Protein AF-A0AAV7PT06-F1 (afdb_monomer)

Radius of gyration: 49.21 Å; Cα contacts (8 Å, |Δi|>4): 44; chains: 1; bounding box: 73×80×129 Å

Secondary structure (DSSP, 8-state):
----------------------PPTTS-TT-THHHHHHHHHHHHT-TTHHHHTTT--HHHHHHHHHHTT--S-HHHHHHHHHHHHHHHHHHHHHHHHHHHHHHHHHHHHHHHHHHHHHHHHHHHHHHHHHHHHHHHHHHHHHHHHHHHHHHHHS---PPPHHHHHHHHHHHHHHS------TTSTTSSS--

Mean predicted aligned error: 18.59 Å

Solvent-accessible surface area (backbone atoms only — not comparable to full-atom values): 11700 Å² total; per-residue (Å²): 141,85,90,87,83,84,84,81,75,88,80,81,83,78,80,78,71,73,80,73,80,73,76,60,91,87,64,66,95,83,42,61,59,53,62,50,50,51,51,51,48,55,56,70,72,39,94,45,61,81,76,47,72,86,71,79,45,60,65,58,38,32,52,50,47,59,71,67,68,58,74,66,56,75,68,54,49,48,51,51,13,54,54,49,39,53,51,51,51,51,51,49,54,52,52,53,49,51,53,53,49,52,53,50,52,52,51,52,51,54,52,51,52,52,50,51,53,51,50,51,55,49,49,53,50,49,53,56,48,49,56,51,47,54,54,49,52,53,50,51,51,53,48,52,52,51,52,52,54,51,55,70,66,51,67,83,76,73,75,50,71,67,56,51,50,52,50,52,50,54,52,52,67,72,63,58,73,83,70,78,63,84,79,65,71,68,71,80,75,80,129

Organism: Pleurodeles waltl (NCBI:txid8319)

Sequence (191 aa):
MPIWGRKKSEAESGRQHGAEARSIPGWLATDPFSGVAGLLNRWAASVLWEALDEKVTPLLVEDAVESVKLRGAKLELKTAGQVGWLFLSALRTVYRKTLTQDAEIRKLWDEVAALQARQLLMKETIESAVTRSDQMEARCTALAVRVAKQKSRQKPKMPSTVQVRALVHKQKSRQKPKIPSTVQVRALVRK

pLDDT: mean 70.6, std 19.92, range [33.78, 98.25]

Structure (mmCIF, N/CA/C/O backbone):
data_AF-A0AAV7PT06-F1
#
_entry.id   AF-A0AAV7PT06-F1
#
loop_
_atom_site.group_PDB
_atom_site.id
_atom_site.type_symbol
_atom_site.label_atom_id
_atom_site.label_alt_id
_atom_site.label_comp_id
_atom_site.label_asym_id
_atom_site.label_entity_id
_atom_site.label_seq_id
_atom_site.pdbx_PDB_ins_code
_atom_site.Cartn_x
_atom_site.Cartn_y
_atom_site.Cartn_z
_atom_site.occupancy
_atom_site.B_iso_or_equiv
_atom_site.auth_seq_id
_atom_site.auth_comp_id
_atom_site.auth_asym_id
_atom_site.auth_atom_id
_atom_site.pdbx_PDB_model_num
ATOM 1 N N . MET A 1 1 ? 25.311 -27.237 -0.662 1.00 39.72 1 MET A N 1
ATOM 2 C CA . MET A 1 1 ? 25.379 -27.521 0.787 1.00 39.72 1 MET A CA 1
ATOM 3 C C . MET A 1 1 ? 24.528 -26.496 1.528 1.00 39.72 1 MET A C 1
ATOM 5 O O . MET A 1 1 ? 24.929 -25.340 1.544 1.00 39.72 1 MET A O 1
ATOM 9 N N . PRO A 1 2 ? 23.339 -26.853 2.043 1.00 43.38 2 PRO A N 1
ATOM 10 C CA . PRO A 1 2 ? 22.531 -25.960 2.872 1.00 43.38 2 PRO A CA 1
ATOM 11 C C . PRO A 1 2 ? 22.413 -26.445 4.332 1.00 43.38 2 PRO A C 1
ATOM 13 O O . PRO A 1 2 ? 22.775 -27.577 4.646 1.00 43.38 2 PRO A O 1
ATOM 16 N N . ILE A 1 3 ? 21.755 -25.607 5.149 1.00 42.34 3 ILE A N 1
ATOM 17 C CA . ILE A 1 3 ? 21.319 -25.799 6.551 1.00 42.34 3 ILE A CA 1
ATOM 18 C C . ILE A 1 3 ? 22.495 -25.521 7.521 1.00 42.34 3 ILE A C 1
ATOM 20 O O . ILE A 1 3 ? 23.553 -26.116 7.394 1.00 42.34 3 ILE A O 1
ATOM 24 N N . TRP A 1 4 ? 22.469 -24.526 8.414 1.00 40.97 4 TRP A N 1
ATOM 25 C CA . TRP A 1 4 ? 21.712 -24.443 9.671 1.00 40.97 4 TRP A CA 1
ATOM 26 C C . TRP A 1 4 ? 21.726 -22.995 10.200 1.00 40.97 4 TRP A C 1
ATOM 28 O O . TRP A 1 4 ? 22.692 -22.269 9.989 1.00 40.97 4 TRP A O 1
ATOM 38 N N . GLY A 1 5 ? 20.680 -22.589 10.933 1.00 38.47 5 GLY A N 1
ATOM 39 C CA . GLY A 1 5 ? 20.707 -21.324 11.681 1.00 38.47 5 GLY A CA 1
ATOM 40 C C . GLY A 1 5 ? 19.376 -20.611 11.932 1.00 38.47 5 GLY A C 1
ATOM 41 O O . GLY A 1 5 ? 19.394 -19.454 12.337 1.00 38.47 5 GLY A O 1
ATOM 42 N N . ARG A 1 6 ? 18.214 -21.242 11.716 1.00 39.47 6 ARG A N 1
ATOM 43 C CA . ARG A 1 6 ? 16.923 -20.673 12.139 1.00 39.47 6 ARG A CA 1
ATOM 44 C C . ARG A 1 6 ? 16.653 -21.094 13.586 1.00 39.47 6 ARG A C 1
ATOM 46 O O . ARG A 1 6 ? 16.140 -22.182 13.827 1.00 39.47 6 ARG A O 1
ATOM 53 N N . LYS A 1 7 ? 17.013 -20.244 14.553 1.00 40.28 7 LYS A N 1
ATOM 54 C CA . LYS A 1 7 ? 16.543 -20.380 15.939 1.00 40.28 7 LYS A CA 1
ATOM 55 C C . LYS A 1 7 ? 15.032 -20.124 15.965 1.00 40.28 7 LYS A C 1
ATOM 57 O O . LYS A 1 7 ? 14.593 -18.980 15.943 1.00 40.28 7 LYS A O 1
ATOM 62 N N . LYS A 1 8 ? 14.245 -21.202 15.976 1.00 48.34 8 LYS A N 1
ATOM 63 C CA . LYS A 1 8 ? 12.904 -21.222 16.569 1.00 48.34 8 LYS A CA 1
ATOM 64 C C . LYS A 1 8 ? 13.113 -21.270 18.082 1.00 48.34 8 LYS A C 1
ATOM 66 O O . LYS A 1 8 ? 13.545 -22.296 18.591 1.00 48.34 8 LYS A O 1
ATOM 71 N N . SER A 1 9 ? 12.861 -20.168 18.777 1.00 46.53 9 SER A N 1
ATOM 72 C CA . SER A 1 9 ? 12.536 -20.223 20.200 1.00 46.53 9 SER A CA 1
ATOM 73 C C . SER A 1 9 ? 11.020 -20.250 20.311 1.00 46.53 9 SER A C 1
ATOM 75 O O . SER A 1 9 ? 10.339 -19.355 19.809 1.00 46.53 9 SER A O 1
ATOM 77 N N . GLU A 1 10 ? 10.535 -21.329 20.907 1.00 41.75 10 GLU A N 1
ATOM 78 C CA . GLU A 1 10 ? 9.158 -21.562 21.305 1.00 41.75 10 GLU A CA 1
ATOM 79 C C . GLU A 1 10 ? 8.623 -20.369 22.100 1.00 41.75 10 GLU A C 1
ATOM 81 O O . GLU A 1 10 ? 9.196 -19.943 23.101 1.00 41.75 10 GLU A O 1
ATOM 86 N N . ALA A 1 11 ? 7.508 -19.828 21.628 1.00 38.97 11 ALA A N 1
ATOM 87 C CA . ALA A 1 11 ? 6.645 -18.946 22.392 1.00 38.97 11 ALA A CA 1
ATOM 88 C C . ALA A 1 11 ? 5.214 -19.483 22.262 1.00 38.97 11 ALA A C 1
ATOM 90 O O . ALA A 1 11 ? 4.314 -18.797 21.790 1.00 38.97 11 ALA A O 1
ATOM 91 N N . GLU A 1 12 ? 5.024 -20.751 22.633 1.00 39.91 12 GLU A N 1
ATOM 92 C CA . GLU A 1 12 ? 3.710 -21.279 22.998 1.00 39.91 12 GLU A CA 1
ATOM 93 C C . GLU A 1 12 ? 3.472 -20.892 24.459 1.00 39.91 12 GLU A C 1
ATOM 95 O O . GLU A 1 12 ? 4.174 -21.289 25.380 1.00 39.91 12 GLU A O 1
ATOM 100 N N . SER A 1 13 ? 2.643 -19.876 24.658 1.00 42.28 13 SER A N 1
ATOM 101 C CA . SER A 1 13 ? 1.217 -20.089 24.914 1.00 42.28 13 SER A CA 1
ATOM 102 C C . SER A 1 13 ? 0.957 -20.666 26.307 1.00 42.28 13 SER A C 1
ATOM 104 O O . SER A 1 13 ? 0.296 -21.681 26.487 1.00 42.28 13 SER A O 1
ATOM 106 N N . GLY A 1 14 ? 1.434 -19.931 27.310 1.00 35.34 14 GLY A N 1
ATOM 107 C CA . GLY A 1 14 ? 0.951 -19.985 28.684 1.00 35.34 14 GLY A CA 1
ATOM 108 C C . GLY A 1 14 ? 0.289 -18.669 29.096 1.00 35.34 14 GLY A C 1
ATOM 109 O O . GLY A 1 14 ? 0.563 -18.169 30.178 1.00 35.34 14 GLY A O 1
ATOM 110 N N . ARG A 1 15 ? -0.550 -18.048 28.249 1.00 37.06 15 ARG A N 1
ATOM 111 C CA . ARG A 1 15 ? -1.448 -16.967 28.706 1.00 37.06 15 ARG A CA 1
ATOM 112 C C . ARG A 1 15 ? -2.743 -17.572 29.232 1.00 37.06 15 ARG A C 1
ATOM 114 O O . ARG A 1 15 ? -3.815 -17.370 28.675 1.00 37.06 15 ARG A O 1
ATOM 121 N N . GLN A 1 16 ? -2.642 -18.263 30.361 1.00 38.69 16 GLN A N 1
ATOM 122 C CA . GLN A 1 16 ? -3.738 -18.240 31.320 1.00 38.69 16 GLN A CA 1
ATOM 123 C C . GLN A 1 16 ? -3.662 -16.893 32.043 1.00 38.69 16 GLN A C 1
ATOM 125 O O . GLN A 1 16 ? -3.186 -16.788 33.168 1.00 38.69 16 GLN A O 1
ATOM 130 N N . HIS A 1 17 ? -4.098 -15.825 31.370 1.00 33.78 17 HIS A N 1
ATOM 131 C CA . HIS A 1 17 ? -4.538 -14.641 32.092 1.00 33.78 17 HIS A CA 1
ATOM 132 C C . HIS A 1 17 ? -5.892 -14.987 32.702 1.00 33.78 17 HIS A C 1
ATOM 134 O O . HIS A 1 17 ? -6.943 -14.680 32.147 1.00 33.78 17 HIS A O 1
ATOM 140 N N . GLY A 1 18 ? -5.850 -15.644 33.863 1.00 33.97 18 GLY A N 1
ATOM 141 C CA . GLY A 1 18 ? -6.865 -15.389 34.868 1.00 33.97 18 GLY A CA 1
ATOM 142 C C . GLY A 1 18 ? -6.878 -13.880 35.061 1.00 33.97 18 GLY A C 1
ATOM 143 O O . GLY A 1 18 ? -5.896 -13.301 35.528 1.00 33.97 18 GLY A O 1
ATOM 144 N N . ALA A 1 19 ? -7.933 -13.233 34.578 1.00 38.16 19 ALA A N 1
ATOM 145 C CA . ALA A 1 19 ? -8.187 -11.827 34.812 1.00 38.16 19 ALA A CA 1
ATOM 146 C C . ALA A 1 19 ? -8.540 -11.654 36.296 1.00 38.16 19 ALA A C 1
ATOM 148 O O . ALA A 1 19 ? -9.688 -11.408 36.653 1.00 38.16 19 ALA A O 1
ATOM 149 N N . GLU A 1 20 ? -7.555 -11.821 37.178 1.00 38.44 20 GLU A N 1
ATOM 150 C CA . GLU A 1 20 ? -7.605 -11.183 38.481 1.00 38.44 20 GLU A CA 1
ATOM 151 C C . GLU A 1 20 ? -7.583 -9.687 38.198 1.00 38.44 20 GLU A C 1
ATOM 153 O O . GLU A 1 20 ? -6.568 -9.122 37.780 1.00 38.44 20 GLU A O 1
ATOM 158 N N . ALA A 1 21 ? -8.755 -9.071 38.334 1.00 43.06 21 ALA 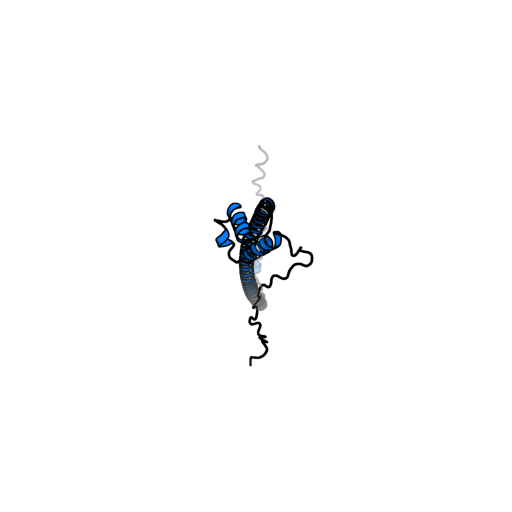A N 1
ATOM 159 C CA . ALA A 1 21 ? -8.934 -7.636 38.290 1.00 43.06 21 ALA A CA 1
ATOM 160 C C . ALA A 1 21 ? -8.037 -7.016 39.367 1.00 43.06 21 ALA A C 1
ATOM 162 O O . ALA A 1 21 ? -8.422 -6.900 40.528 1.00 43.06 21 ALA A O 1
ATOM 163 N N . ARG A 1 22 ? -6.802 -6.670 38.989 1.00 43.28 22 ARG A N 1
ATOM 164 C CA . ARG A 1 22 ? -5.889 -5.917 39.841 1.00 43.28 22 ARG A CA 1
ATOM 165 C C . ARG A 1 22 ? -6.557 -4.578 40.105 1.00 43.28 22 ARG A C 1
ATOM 167 O O . ARG A 1 22 ? -6.751 -3.784 39.184 1.00 43.28 22 ARG A O 1
ATOM 174 N N . SER A 1 23 ? -6.971 -4.383 41.350 1.00 42.94 23 SER A N 1
ATOM 175 C CA . SER A 1 23 ? -7.562 -3.143 41.820 1.00 42.94 23 SER A CA 1
ATOM 176 C C . SER A 1 23 ? -6.600 -1.992 41.533 1.00 42.94 23 SER A C 1
ATOM 178 O O . SER A 1 23 ? -5.403 -2.065 41.811 1.00 42.94 23 SER A O 1
ATOM 180 N N . ILE A 1 24 ? -7.123 -0.936 40.916 1.00 47.06 24 ILE A N 1
ATOM 181 C CA . ILE A 1 24 ? -6.358 0.276 40.636 1.00 47.06 24 ILE A CA 1
ATOM 182 C C . ILE A 1 24 ? -6.091 0.960 41.989 1.00 47.06 24 ILE A C 1
ATOM 184 O O . ILE A 1 24 ? -7.054 1.263 42.703 1.00 47.06 24 ILE A O 1
ATOM 188 N N . PRO A 1 25 ? -4.823 1.187 42.383 1.00 35.88 25 PRO A N 1
ATOM 189 C CA . PRO A 1 25 ? -4.498 1.798 43.668 1.00 35.88 25 PRO A CA 1
ATOM 190 C C . PRO A 1 25 ? -5.117 3.198 43.764 1.00 35.88 25 PRO A C 1
ATOM 192 O O . PRO A 1 25 ? -4.846 4.050 42.921 1.00 35.88 25 PRO A O 1
ATOM 195 N N . GLY A 1 26 ? -5.964 3.422 44.772 1.00 44.19 26 GLY A N 1
ATOM 196 C CA . GLY A 1 26 ? -6.703 4.677 44.982 1.00 44.19 26 GLY A CA 1
ATOM 197 C C . GLY A 1 26 ? -8.204 4.604 44.676 1.00 44.19 26 GLY A C 1
ATOM 198 O O . GLY A 1 26 ? -8.933 5.524 45.033 1.00 44.19 26 GLY A O 1
ATOM 199 N N . TRP A 1 27 ? -8.690 3.512 44.079 1.00 45.72 27 TRP A N 1
ATOM 200 C CA . TRP A 1 27 ? -10.127 3.281 43.915 1.00 45.72 27 TRP A CA 1
ATOM 201 C C . TRP A 1 27 ? -10.711 2.743 45.232 1.00 45.72 27 TRP A C 1
ATOM 203 O O . TRP A 1 27 ? -10.262 1.714 45.740 1.00 45.72 27 TRP A O 1
ATOM 213 N N . LEU A 1 28 ? -11.680 3.455 45.816 1.00 40.84 28 LEU A N 1
ATOM 214 C CA . LEU A 1 28 ? -12.329 3.095 47.081 1.00 40.84 28 LEU A CA 1
ATOM 215 C C . LEU A 1 28 ? -12.943 1.688 46.997 1.00 40.84 28 LEU A C 1
ATOM 217 O O . LEU A 1 28 ? -13.887 1.436 46.252 1.00 40.84 28 LEU A O 1
ATOM 221 N N . ALA A 1 29 ? -12.419 0.763 47.803 1.00 45.66 29 ALA A N 1
ATOM 222 C CA . ALA A 1 29 ? -12.847 -0.639 47.861 1.00 45.66 29 ALA A CA 1
ATOM 223 C C . ALA A 1 29 ? -14.257 -0.851 48.462 1.00 45.66 29 ALA A C 1
ATOM 225 O O . ALA A 1 29 ? -14.698 -1.985 48.624 1.00 45.66 29 ALA A O 1
ATOM 226 N N . THR A 1 30 ? -14.978 0.226 48.781 1.00 48.38 30 THR A N 1
ATOM 227 C CA . THR A 1 30 ? -16.344 0.213 49.330 1.00 48.38 30 THR A CA 1
ATOM 228 C C . THR A 1 30 ? -17.352 0.964 48.461 1.00 48.38 30 THR A C 1
ATOM 230 O O . THR A 1 30 ? -18.460 1.229 48.917 1.00 48.38 30 THR A O 1
ATOM 233 N N . ASP A 1 31 ? -16.995 1.308 47.222 1.00 55.44 31 ASP A N 1
ATOM 234 C CA . ASP A 1 31 ? -17.864 2.104 46.359 1.00 55.44 31 ASP A CA 1
ATOM 235 C C . ASP A 1 31 ? -18.893 1.241 45.601 1.00 55.44 31 ASP A C 1
ATOM 237 O O . ASP A 1 31 ? -18.520 0.204 45.026 1.00 55.44 31 ASP A O 1
ATOM 241 N N . PRO A 1 32 ? -20.162 1.690 45.478 1.00 55.75 32 PRO A N 1
ATOM 242 C CA . PRO A 1 32 ? -21.156 1.082 44.581 1.00 55.75 32 PRO A CA 1
ATOM 243 C C . PRO A 1 32 ? -20.665 1.031 43.122 1.00 55.75 32 PRO A C 1
ATOM 245 O O . PRO A 1 32 ? -21.136 0.224 42.321 1.00 55.75 32 PRO A O 1
ATOM 248 N N . PHE A 1 33 ? -19.648 1.827 42.786 1.00 55.16 33 PHE A N 1
ATOM 249 C CA . PHE A 1 33 ? -18.974 1.835 41.494 1.00 55.16 33 PHE A CA 1
ATOM 250 C C . PHE A 1 33 ? -18.066 0.627 41.239 1.00 55.16 33 PHE A C 1
ATOM 252 O O . PHE A 1 33 ? -17.728 0.387 40.086 1.00 55.16 33 PHE A O 1
ATOM 259 N N . SER A 1 34 ? -17.688 -0.165 42.249 1.00 62.12 34 SER A N 1
ATOM 260 C CA . SER A 1 34 ? -16.840 -1.356 42.054 1.00 62.12 34 SER A CA 1
ATOM 261 C C . SER A 1 34 ? -17.549 -2.463 41.263 1.00 62.12 34 SER A C 1
ATOM 263 O O . SER A 1 34 ? -16.965 -3.042 40.346 1.00 62.12 34 SER A O 1
ATOM 265 N N . GLY A 1 35 ? -18.831 -2.716 41.546 1.00 63.12 35 GLY A N 1
ATOM 266 C CA . GLY A 1 35 ? -19.638 -3.672 40.781 1.00 63.12 35 GLY A CA 1
ATOM 267 C C . GLY A 1 35 ? -19.944 -3.179 39.372 1.00 63.12 35 GLY A C 1
ATOM 268 O O . GLY A 1 35 ? -19.884 -3.960 38.425 1.00 63.12 35 GLY A O 1
ATOM 269 N N . VAL A 1 36 ? -20.175 -1.872 39.215 1.00 60.97 36 VAL A N 1
ATOM 270 C CA . VAL A 1 36 ? -20.331 -1.248 37.893 1.00 60.97 36 VAL A CA 1
ATOM 271 C C . VAL A 1 36 ? -19.029 -1.339 37.102 1.00 60.97 36 VAL A C 1
ATOM 273 O O . VAL A 1 36 ? -19.051 -1.770 35.958 1.00 60.97 36 VAL A O 1
ATOM 276 N N . ALA A 1 37 ? -17.880 -1.045 37.712 1.00 64.31 37 ALA A N 1
ATOM 277 C CA . ALA A 1 37 ? -16.571 -1.187 37.081 1.00 64.31 37 ALA A CA 1
ATOM 278 C C . ALA A 1 37 ? -16.280 -2.642 36.685 1.00 64.31 37 ALA A C 1
ATOM 280 O O . ALA A 1 37 ? -15.774 -2.882 35.594 1.00 64.31 37 ALA A O 1
ATOM 281 N N . GLY A 1 38 ? -16.650 -3.622 37.516 1.00 65.38 38 GLY A N 1
ATOM 282 C CA . GLY A 1 38 ? -16.541 -5.045 37.184 1.00 65.38 38 GLY A CA 1
ATOM 283 C C . GLY A 1 38 ? -17.422 -5.451 35.997 1.00 65.38 38 GLY A C 1
ATOM 284 O O . GLY A 1 38 ? -16.955 -6.148 35.095 1.00 65.38 38 GLY A O 1
ATOM 285 N N . LEU A 1 39 ? -18.670 -4.975 35.957 1.00 64.25 39 LEU A N 1
ATOM 286 C CA . LEU A 1 39 ? -19.596 -5.199 34.842 1.00 64.25 39 LEU A CA 1
ATOM 287 C C . LEU A 1 39 ? -19.073 -4.554 33.548 1.00 64.25 39 LEU A C 1
ATOM 289 O O . LEU A 1 39 ? -19.001 -5.209 32.509 1.00 64.25 39 LEU A O 1
ATOM 293 N N . LEU A 1 40 ? -18.631 -3.297 33.636 1.00 64.69 40 LEU A N 1
ATOM 294 C CA . LEU A 1 40 ? -18.043 -2.544 32.531 1.00 64.69 40 LEU A CA 1
ATOM 295 C C . LEU A 1 40 ? -16.763 -3.200 32.022 1.00 64.69 40 LEU A C 1
ATOM 297 O O . LEU A 1 40 ? -16.590 -3.308 30.816 1.00 64.69 40 LEU A O 1
ATOM 301 N N . ASN A 1 41 ? -15.892 -3.684 32.908 1.00 65.75 41 ASN A N 1
ATOM 302 C CA . ASN A 1 41 ? -14.669 -4.380 32.523 1.00 65.75 41 ASN A CA 1
ATOM 303 C C . ASN A 1 41 ? -14.985 -5.718 31.839 1.00 65.75 41 ASN A C 1
ATOM 305 O O . ASN A 1 41 ? -14.368 -6.065 30.837 1.00 65.75 41 ASN A O 1
ATOM 309 N N . ARG A 1 42 ? -16.004 -6.448 32.314 1.00 64.25 42 ARG A N 1
ATOM 310 C CA . ARG A 1 42 ? -16.469 -7.684 31.670 1.00 64.25 42 ARG A CA 1
ATOM 311 C C . ARG A 1 42 ? -17.033 -7.427 30.273 1.00 64.25 42 ARG A C 1
ATOM 313 O O . ARG A 1 42 ? -16.802 -8.233 29.378 1.00 64.25 42 ARG A O 1
ATOM 320 N N . TRP A 1 43 ? -17.752 -6.323 30.077 1.00 61.12 43 TRP A N 1
ATOM 321 C CA . TRP A 1 43 ? -18.282 -5.941 28.765 1.00 61.12 43 TRP A CA 1
ATOM 322 C C . TRP A 1 43 ? -17.184 -5.396 27.846 1.00 61.12 43 TRP A C 1
ATOM 324 O O . TRP A 1 43 ? -17.110 -5.804 26.689 1.00 61.12 43 TRP A O 1
ATOM 334 N N . ALA A 1 44 ? -16.270 -4.578 28.374 1.00 56.81 44 ALA A N 1
ATOM 335 C CA . ALA A 1 44 ? -15.131 -4.021 27.647 1.00 56.81 44 ALA A CA 1
ATOM 336 C C . ALA A 1 44 ? -14.124 -5.091 27.200 1.00 56.81 44 ALA A C 1
ATOM 338 O O . ALA A 1 44 ? -13.605 -5.004 26.091 1.00 56.81 44 ALA A O 1
ATOM 339 N N . ALA A 1 45 ? -13.881 -6.113 28.027 1.00 55.66 45 ALA A N 1
ATOM 340 C CA . ALA A 1 45 ? -13.008 -7.238 27.698 1.00 55.66 45 ALA A CA 1
ATOM 341 C C . ALA A 1 45 ? -13.659 -8.248 26.739 1.00 55.66 45 ALA A C 1
ATOM 343 O O . ALA A 1 45 ? -12.969 -9.111 26.194 1.00 55.66 45 ALA A O 1
ATOM 344 N N . SER A 1 46 ? -14.980 -8.185 26.541 1.00 49.62 46 SER A N 1
ATOM 345 C CA . SER A 1 46 ? -15.668 -9.160 25.708 1.00 49.62 46 SER A CA 1
ATOM 346 C C . SER A 1 46 ? -15.556 -8.814 24.223 1.00 49.62 46 SER A C 1
ATOM 348 O O . SER A 1 46 ? -15.929 -7.736 23.768 1.00 49.62 46 SER A O 1
ATOM 350 N N . VAL A 1 47 ? -15.141 -9.815 23.450 1.00 48.03 47 VAL A N 1
ATOM 351 C CA . VAL A 1 47 ? -15.202 -9.932 21.980 1.00 48.03 47 VAL A CA 1
ATOM 352 C C . VAL A 1 47 ? -16.664 -9.885 21.455 1.00 48.03 47 VAL A C 1
ATOM 354 O O . VAL A 1 47 ? -16.942 -10.196 20.308 1.00 48.03 47 VAL A O 1
ATOM 357 N N . LEU A 1 48 ? -17.629 -9.490 22.293 1.00 51.84 48 LEU A N 1
ATOM 358 C CA . LEU A 1 48 ? -19.074 -9.558 22.067 1.00 51.84 48 LEU A CA 1
ATOM 359 C C . LEU A 1 48 ? -19.705 -8.194 21.756 1.00 51.84 48 LEU A C 1
ATOM 361 O O . LEU A 1 48 ? -20.928 -8.086 21.772 1.00 51.84 48 LEU A O 1
ATOM 365 N N . TRP A 1 49 ? -18.925 -7.154 21.442 1.00 55.72 49 TRP A N 1
ATOM 366 C CA . TRP A 1 49 ? -19.493 -5.866 21.013 1.00 55.72 49 TRP A CA 1
ATOM 367 C C . TRP A 1 49 ? -20.437 -6.013 19.807 1.00 55.72 49 TRP A C 1
ATOM 369 O O . TRP A 1 49 ? -21.461 -5.337 19.766 1.00 55.72 49 TRP A O 1
ATOM 379 N N . GLU A 1 50 ? -20.167 -6.960 18.900 1.00 53.84 50 GLU A N 1
ATOM 380 C CA . GLU A 1 50 ? -21.079 -7.321 17.801 1.00 53.84 50 GLU A CA 1
ATOM 381 C C . GLU A 1 50 ? -22.425 -7.885 18.301 1.00 53.84 50 GLU A C 1
ATOM 383 O O . GLU A 1 50 ? -23.465 -7.614 17.709 1.00 53.84 50 GLU A O 1
ATOM 388 N N . ALA A 1 51 ? -22.443 -8.607 19.427 1.00 51.19 51 ALA A N 1
ATOM 389 C CA . ALA A 1 51 ? -23.662 -9.147 20.041 1.00 51.19 51 ALA A CA 1
ATOM 390 C C . ALA A 1 51 ? -24.399 -8.134 20.945 1.00 51.19 51 ALA A C 1
ATOM 392 O O . ALA A 1 51 ? -25.590 -8.297 21.213 1.00 51.19 51 ALA A O 1
ATOM 393 N N . LEU A 1 52 ? -23.713 -7.084 21.416 1.00 56.78 52 LEU A N 1
ATOM 394 C CA . LEU A 1 52 ? -24.306 -5.983 22.189 1.00 56.78 52 LEU A CA 1
ATOM 395 C C . LEU A 1 52 ? -25.043 -4.955 21.310 1.00 56.78 52 LEU A C 1
ATOM 397 O O . LEU A 1 52 ? -25.803 -4.137 21.834 1.00 56.78 52 LEU A O 1
ATOM 401 N N . ASP A 1 53 ? -24.813 -4.967 19.995 1.00 56.78 53 ASP A N 1
ATOM 402 C CA . ASP A 1 53 ? -25.075 -3.820 19.121 1.00 56.78 53 ASP A CA 1
ATOM 403 C C . ASP A 1 53 ? -26.577 -3.501 18.928 1.00 56.78 53 ASP A C 1
ATOM 405 O O . ASP A 1 53 ? -26.921 -2.353 18.634 1.00 56.78 53 ASP A O 1
ATOM 409 N N . GLU A 1 54 ? -27.478 -4.456 19.187 1.00 56.16 54 GLU A N 1
ATOM 410 C CA . GLU A 1 54 ? -28.927 -4.279 18.970 1.00 56.16 54 GLU A CA 1
ATOM 411 C C . GLU A 1 54 ? -29.780 -4.193 20.242 1.00 56.16 54 GLU A C 1
ATOM 413 O O . GLU A 1 54 ? -30.927 -3.758 20.168 1.00 56.16 54 GLU A O 1
ATOM 418 N N . LYS A 1 55 ? -29.266 -4.593 21.413 1.00 59.22 55 LYS A N 1
ATOM 419 C CA . LYS A 1 55 ? -30.132 -4.814 22.589 1.00 59.22 55 LYS A CA 1
ATOM 420 C C . LYS A 1 55 ? -29.795 -3.990 23.822 1.00 59.22 55 LYS A C 1
ATOM 422 O O . LYS A 1 55 ? -30.619 -3.948 24.721 1.00 59.22 55 LYS A O 1
ATOM 427 N N . VAL A 1 56 ? -28.645 -3.322 23.904 1.00 60.41 56 VAL A N 1
ATOM 428 C CA . VAL A 1 56 ? -28.247 -2.646 25.153 1.00 60.41 56 VAL A CA 1
ATOM 429 C C . VAL A 1 56 ? -28.875 -1.253 25.268 1.00 60.41 56 VAL A C 1
ATOM 431 O O . VAL A 1 56 ? -28.435 -0.293 24.636 1.00 60.41 56 VAL A O 1
ATOM 434 N N . THR A 1 57 ? -29.912 -1.152 26.101 1.00 62.84 57 THR A N 1
ATOM 435 C CA . THR A 1 57 ? -30.602 0.091 26.483 1.00 62.84 57 THR A CA 1
ATOM 436 C C . THR A 1 57 ? -30.167 0.552 27.881 1.00 62.84 57 THR A C 1
ATOM 438 O O . THR A 1 57 ? -29.657 -0.264 28.649 1.00 62.84 57 THR A O 1
ATOM 441 N N . PRO A 1 58 ? -30.379 1.831 28.257 1.00 58.09 58 PRO A N 1
ATOM 442 C CA . PRO A 1 58 ? -30.085 2.314 29.611 1.00 58.09 58 PRO A CA 1
ATOM 443 C C . PRO A 1 58 ? -30.753 1.461 30.694 1.00 58.09 58 PRO A C 1
ATOM 445 O O . PRO A 1 58 ? -30.117 1.124 31.684 1.00 58.09 58 PRO A O 1
ATOM 448 N N . LEU A 1 59 ? -31.997 1.039 30.445 1.00 62.34 59 LEU A N 1
ATOM 449 C CA . LEU A 1 59 ? -32.774 0.170 31.331 1.00 62.34 59 LEU A CA 1
ATOM 450 C C . LEU A 1 59 ? -32.093 -1.184 31.554 1.00 62.34 59 LEU A C 1
ATOM 452 O O . LEU A 1 59 ? -31.983 -1.626 32.683 1.00 62.34 59 LEU A O 1
ATOM 456 N N . LEU A 1 60 ? -31.540 -1.801 30.506 1.00 66.56 60 LEU A N 1
ATOM 457 C CA . LEU A 1 60 ? -30.793 -3.056 30.639 1.00 66.56 60 LEU A CA 1
ATOM 458 C C . LEU A 1 60 ? -29.502 -2.905 31.450 1.00 66.56 60 LEU A C 1
ATOM 460 O O . LEU A 1 60 ? -29.070 -3.857 32.097 1.00 66.56 60 LEU A O 1
ATOM 464 N N . VAL A 1 61 ? -28.872 -1.729 31.410 1.00 63.41 61 VAL A N 1
ATOM 465 C CA . VAL A 1 61 ? -27.696 -1.435 32.239 1.00 63.41 61 VAL A CA 1
ATOM 466 C C . VAL A 1 61 ? -28.113 -1.180 33.686 1.00 63.41 61 VAL A C 1
ATOM 468 O O . VAL A 1 61 ? -27.465 -1.699 34.588 1.00 63.41 61 VAL A O 1
ATOM 471 N N . GLU A 1 62 ? -29.203 -0.448 33.919 1.00 61.56 62 GLU A N 1
ATOM 472 C CA . GLU A 1 62 ? -29.785 -0.242 35.252 1.00 61.56 62 GLU A CA 1
ATOM 473 C C . GLU A 1 62 ? -30.212 -1.580 35.888 1.00 61.56 62 GLU A C 1
ATOM 475 O O . GLU A 1 62 ? -29.782 -1.882 37.001 1.00 61.56 62 GLU A O 1
ATOM 480 N N . ASP A 1 63 ? -30.922 -2.439 35.150 1.00 64.88 63 ASP A N 1
ATOM 481 C CA . ASP A 1 63 ? -31.323 -3.784 35.584 1.00 64.88 63 ASP A CA 1
ATOM 482 C C . ASP A 1 63 ? -30.105 -4.676 35.871 1.00 64.88 63 ASP A C 1
ATOM 484 O O . ASP A 1 63 ? -30.073 -5.422 36.853 1.00 64.88 63 ASP A O 1
ATOM 488 N N . ALA A 1 64 ? -29.057 -4.586 35.041 1.00 64.44 64 ALA A N 1
ATOM 489 C CA . ALA A 1 64 ? -27.810 -5.304 35.279 1.00 64.44 64 ALA A CA 1
ATOM 490 C C . ALA A 1 64 ? -27.121 -4.816 36.562 1.00 64.44 64 ALA A C 1
ATOM 492 O O . ALA A 1 64 ? -26.653 -5.638 37.348 1.00 64.44 64 ALA A O 1
ATOM 493 N N . VAL A 1 65 ? -27.094 -3.508 36.815 1.00 63.31 65 VAL A N 1
ATOM 494 C CA . VAL A 1 65 ? -26.522 -2.912 38.032 1.00 63.31 65 VAL A CA 1
ATOM 495 C C . VAL A 1 65 ? -27.325 -3.304 39.279 1.00 63.31 65 VAL A C 1
ATOM 497 O O . VAL A 1 65 ? -26.724 -3.669 40.292 1.00 63.31 65 VAL A O 1
ATOM 500 N N . GLU A 1 66 ? -28.659 -3.336 39.206 1.00 61.88 66 GLU A N 1
ATOM 501 C CA . GLU A 1 66 ? -29.509 -3.846 40.292 1.00 61.88 66 GLU A CA 1
ATOM 502 C C . GLU A 1 66 ? -29.294 -5.353 40.536 1.00 61.88 66 GLU A C 1
ATOM 504 O O . GLU A 1 66 ? -29.202 -5.796 41.687 1.00 61.88 66 GLU A O 1
ATOM 509 N N . SER A 1 67 ? -29.121 -6.149 39.473 1.00 62.50 67 SER A N 1
ATOM 510 C CA . SER A 1 67 ? -28.905 -7.603 39.569 1.00 62.50 67 SER A CA 1
ATOM 511 C C . SER A 1 67 ? -27.592 -7.991 40.263 1.00 62.50 67 SER A C 1
ATOM 513 O O . SER A 1 67 ? -27.495 -9.066 40.862 1.00 62.50 67 SER A O 1
ATOM 515 N N . VAL A 1 68 ? -26.594 -7.099 40.253 1.00 57.28 68 VAL A N 1
ATOM 516 C CA . VAL A 1 68 ? -25.274 -7.317 40.874 1.00 57.28 68 VAL A CA 1
ATOM 517 C C . VAL A 1 68 ? -25.331 -7.196 42.410 1.00 57.28 68 VAL A C 1
ATOM 519 O O . VAL A 1 68 ? -24.315 -7.360 43.082 1.00 57.28 68 VAL A O 1
ATOM 522 N N . LYS A 1 69 ? -26.522 -7.011 43.010 1.00 56.91 69 LYS A N 1
ATOM 523 C CA . LYS A 1 69 ? -26.726 -6.891 44.471 1.00 56.91 69 LYS A CA 1
ATOM 524 C C . LYS A 1 69 ? -25.794 -5.851 45.100 1.00 56.91 69 LYS A C 1
ATOM 526 O O . LYS A 1 69 ? -25.252 -6.051 46.191 1.00 56.91 69 LYS A O 1
ATOM 531 N N . LEU A 1 70 ? -25.588 -4.740 44.400 1.00 58.66 70 LEU A N 1
ATOM 532 C CA . LEU A 1 70 ? -24.773 -3.643 44.899 1.00 58.66 70 LEU A CA 1
ATOM 533 C C . LEU A 1 70 ? -25.458 -3.018 46.120 1.00 58.66 70 LEU A C 1
ATOM 535 O O . LEU A 1 70 ? -26.651 -2.717 46.097 1.00 58.66 70 LEU A O 1
ATOM 539 N N . ARG A 1 71 ? -24.706 -2.846 47.213 1.00 55.59 71 ARG A N 1
ATOM 540 C CA . ARG A 1 71 ? -25.180 -2.087 48.377 1.00 55.59 71 ARG A CA 1
ATOM 541 C C . ARG A 1 71 ? -25.125 -0.602 48.020 1.00 55.59 71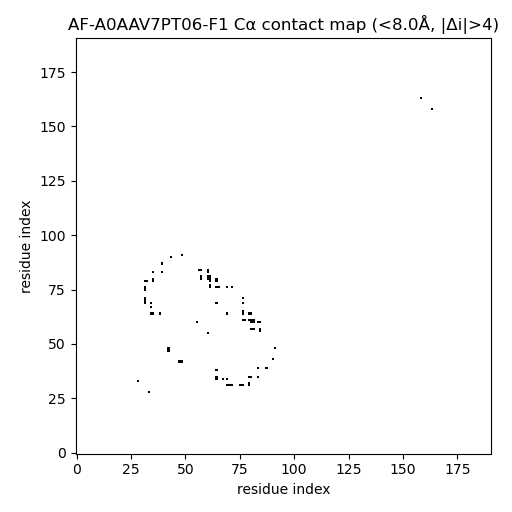 A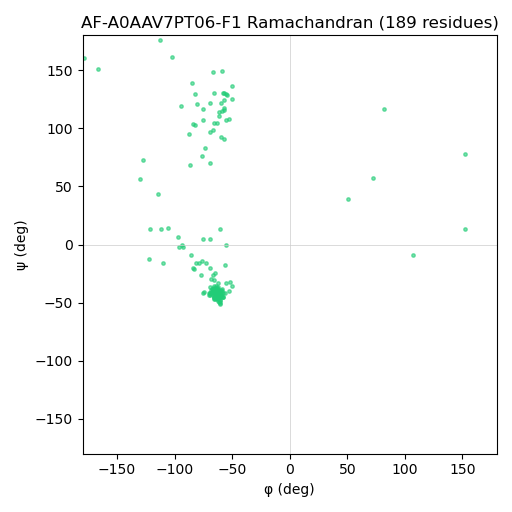RG A C 1
ATOM 543 O O . ARG A 1 71 ? -24.042 -0.086 47.777 1.00 55.59 71 ARG A O 1
ATOM 550 N N . GLY A 1 72 ? -26.276 0.058 47.990 1.00 60.94 72 GLY A N 1
ATOM 551 C CA . GLY A 1 72 ? -26.394 1.492 47.721 1.00 60.94 72 GLY A CA 1
ATOM 552 C C . GLY A 1 72 ? -27.849 1.948 47.785 1.00 60.94 72 GLY A C 1
ATOM 553 O O . GLY A 1 72 ? -28.769 1.128 47.701 1.00 60.94 72 GLY A O 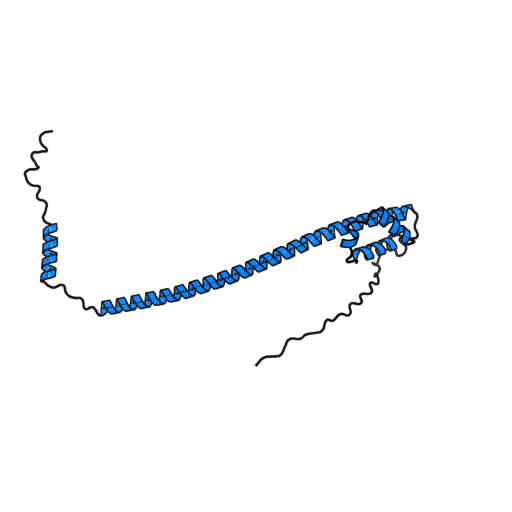1
ATOM 554 N N . ALA A 1 73 ? -28.077 3.249 47.954 1.00 66.12 73 ALA A N 1
ATOM 555 C CA . ALA A 1 73 ? -29.424 3.799 47.840 1.00 66.12 73 ALA A CA 1
ATOM 556 C C . ALA A 1 73 ? -29.919 3.670 46.385 1.00 66.12 73 ALA A C 1
ATOM 558 O O . ALA A 1 73 ? -29.133 3.786 45.446 1.00 66.12 73 ALA A O 1
ATOM 559 N N . LYS A 1 74 ? -31.232 3.486 46.163 1.00 70.94 74 LYS A N 1
ATOM 560 C CA . LYS A 1 74 ? -31.814 3.362 44.803 1.00 70.94 74 LYS A CA 1
ATOM 561 C C . LYS A 1 74 ? -31.371 4.483 43.849 1.00 70.94 74 LYS A C 1
ATOM 563 O O . LYS A 1 74 ? -31.159 4.245 42.665 1.00 70.94 74 LYS A O 1
ATOM 568 N N . LEU A 1 75 ? -31.211 5.701 44.371 1.00 71.75 75 LEU A N 1
ATOM 569 C CA . LEU A 1 75 ? -30.755 6.857 43.597 1.00 71.75 75 LEU A CA 1
ATOM 570 C C . LEU A 1 75 ? -29.292 6.718 43.132 1.00 71.75 75 LEU A C 1
ATOM 572 O O . LEU A 1 75 ? -28.971 7.080 42.001 1.00 71.75 75 LEU A O 1
ATOM 576 N N . GLU A 1 76 ? -28.418 6.164 43.974 1.00 67.44 76 GLU A N 1
ATOM 577 C CA . GLU A 1 76 ? -27.001 5.934 43.662 1.00 67.44 76 GLU A CA 1
ATOM 578 C C . GLU A 1 76 ? -26.846 4.840 42.605 1.00 67.44 76 GLU A C 1
ATOM 580 O O . GLU A 1 76 ? -26.092 5.014 41.652 1.00 67.44 76 GLU A O 1
ATOM 585 N N . LEU A 1 77 ? -27.624 3.757 42.715 1.00 67.06 77 LEU A N 1
ATOM 586 C CA . LEU A 1 77 ? -27.644 2.670 41.730 1.00 67.06 77 LEU A CA 1
ATOM 587 C C . LEU A 1 77 ? -28.120 3.156 40.359 1.00 67.06 77 LEU A C 1
ATOM 589 O O . LEU A 1 77 ? -27.485 2.858 39.348 1.00 67.06 77 LEU A O 1
ATOM 593 N N . LYS A 1 78 ? -29.175 3.978 40.325 1.00 69.94 78 LYS A N 1
ATOM 594 C CA . LYS A 1 78 ? -29.663 4.595 39.087 1.00 69.94 78 LYS A CA 1
ATOM 595 C C . LYS A 1 78 ? -28.614 5.508 38.451 1.00 69.94 78 LYS A C 1
ATOM 597 O O . LYS A 1 78 ? -28.351 5.420 37.256 1.00 69.94 78 LYS A O 1
ATOM 602 N N . THR A 1 79 ? -27.970 6.352 39.257 1.00 70.00 79 THR A N 1
ATOM 603 C CA . THR A 1 79 ? -26.903 7.246 38.779 1.00 70.00 79 THR A CA 1
ATOM 604 C C . THR A 1 79 ? -25.721 6.440 38.235 1.00 70.00 79 THR A C 1
ATOM 606 O O . THR A 1 79 ? -25.200 6.747 37.164 1.00 70.00 79 THR A O 1
ATOM 609 N N . ALA A 1 80 ? -25.332 5.361 38.916 1.00 69.25 80 ALA A N 1
ATOM 610 C CA . ALA A 1 80 ? -24.257 4.485 38.470 1.00 69.25 80 ALA A CA 1
ATOM 611 C C . ALA A 1 80 ? -24.615 3.732 37.172 1.00 69.25 80 ALA A C 1
ATOM 613 O O . ALA A 1 80 ? -23.764 3.610 36.291 1.00 69.25 80 ALA A O 1
ATOM 614 N N . GLY A 1 81 ? -25.872 3.304 37.006 1.00 70.44 81 GLY A N 1
ATOM 615 C CA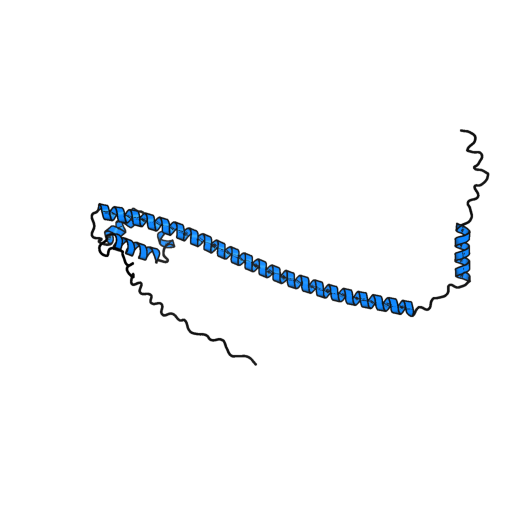 . GLY A 1 81 ? -26.387 2.734 35.756 1.00 70.44 81 GLY A CA 1
ATOM 616 C C . GLY A 1 81 ? -26.322 3.720 34.586 1.00 70.44 81 GLY A C 1
ATOM 617 O O . GLY A 1 81 ? -25.814 3.378 33.517 1.00 70.44 81 GLY A O 1
ATOM 618 N N . GLN A 1 82 ? -26.728 4.974 34.803 1.00 72.12 82 GLN A N 1
ATOM 619 C CA . GLN A 1 82 ? -26.648 6.035 33.792 1.00 72.12 82 GLN A CA 1
ATOM 620 C C . GLN A 1 82 ? -25.204 6.360 33.392 1.00 72.12 82 GLN A C 1
ATOM 622 O O . GLN A 1 82 ? -24.897 6.450 32.201 1.00 72.12 82 GLN A O 1
ATOM 627 N N . VAL A 1 83 ? -24.298 6.491 34.367 1.00 74.00 83 VAL A N 1
ATOM 628 C CA . VAL A 1 83 ? -22.864 6.712 34.111 1.00 74.00 83 VAL A CA 1
ATOM 629 C C . VAL A 1 83 ? -22.253 5.519 33.371 1.00 74.00 83 VAL A C 1
ATOM 631 O O . VAL A 1 83 ? -21.515 5.710 32.403 1.00 74.00 83 VAL A O 1
ATOM 634 N N . GLY A 1 84 ? -22.604 4.290 33.763 1.00 73.62 84 GLY A N 1
ATOM 635 C CA . GLY A 1 84 ? -22.183 3.073 33.071 1.00 73.62 84 GLY A CA 1
ATOM 636 C C . GLY A 1 84 ? -22.656 3.034 31.618 1.00 73.62 84 GLY A C 1
ATOM 637 O O . GLY A 1 84 ? -21.866 2.747 30.719 1.00 73.62 84 GLY A O 1
ATOM 638 N N . TRP A 1 85 ? -23.911 3.406 31.357 1.00 74.75 85 TRP A N 1
ATOM 639 C CA . TRP A 1 85 ? -24.453 3.490 30.001 1.00 74.75 85 TRP A CA 1
ATOM 640 C C . TRP A 1 85 ? -23.745 4.547 29.139 1.00 74.75 85 TRP A C 1
ATOM 642 O O . TRP A 1 85 ? -23.407 4.270 27.983 1.00 74.75 85 TRP A O 1
ATOM 652 N N . LEU A 1 86 ? -23.467 5.735 29.689 1.00 74.88 86 LEU A N 1
ATOM 653 C CA . LEU A 1 86 ? -22.706 6.776 28.987 1.00 74.88 86 LEU A CA 1
ATOM 654 C C . LEU A 1 86 ? -21.297 6.293 28.630 1.00 74.88 86 LEU A C 1
ATOM 656 O O . LEU A 1 86 ? -20.846 6.478 27.498 1.00 74.88 86 LEU A O 1
ATOM 660 N N . PHE A 1 87 ? -20.623 5.623 29.566 1.00 76.44 87 PHE A N 1
ATOM 661 C CA . PHE A 1 87 ? -19.289 5.076 29.341 1.00 76.44 87 PHE A CA 1
ATOM 662 C C . PHE A 1 87 ? -19.281 3.994 28.253 1.00 76.44 87 PHE A C 1
ATOM 664 O O . PHE A 1 87 ? -18.443 4.025 27.354 1.00 76.44 87 PHE A O 1
ATOM 671 N N . LEU A 1 88 ? -20.250 3.076 28.268 1.00 75.81 88 LEU A N 1
ATOM 672 C CA . LEU A 1 88 ? -20.396 2.051 27.229 1.00 75.81 88 LEU A CA 1
ATOM 673 C C . LEU A 1 88 ? -20.701 2.647 25.862 1.00 75.81 88 LEU A C 1
ATOM 675 O O . LEU A 1 88 ? -20.157 2.194 24.857 1.00 75.81 88 LEU A O 1
ATOM 679 N N . SER A 1 89 ? -21.541 3.678 25.820 1.00 74.62 89 SER A N 1
ATOM 680 C CA . SER A 1 89 ? -21.850 4.398 24.587 1.00 74.62 89 SER A CA 1
ATOM 681 C C . SER A 1 89 ? -20.591 5.054 24.018 1.00 74.62 89 SER A C 1
ATOM 683 O O . SER A 1 89 ? -20.306 4.908 22.829 1.00 74.62 89 SER A O 1
ATOM 685 N N . ALA A 1 90 ? -19.785 5.700 24.867 1.00 76.19 90 ALA A N 1
ATOM 686 C CA . ALA A 1 90 ? -18.504 6.272 24.467 1.00 76.19 90 ALA A CA 1
ATOM 687 C C . ALA A 1 90 ? -17.535 5.194 23.950 1.00 76.19 90 ALA A C 1
ATOM 689 O O . ALA A 1 90 ? -17.028 5.327 22.833 1.00 76.19 90 ALA A O 1
ATOM 690 N N . LEU A 1 91 ? -17.345 4.096 24.691 1.00 78.69 91 LEU A N 1
ATOM 691 C CA . LEU A 1 91 ? -16.514 2.963 24.265 1.00 78.69 91 LEU A CA 1
ATOM 692 C C . LEU A 1 91 ? -16.969 2.384 22.923 1.00 78.69 91 LEU A C 1
ATOM 694 O O . LEU A 1 91 ? -16.136 2.140 22.054 1.00 78.69 91 LEU A O 1
ATOM 698 N N . ARG A 1 92 ? -18.280 2.248 22.705 1.00 75.94 92 ARG A N 1
ATOM 699 C CA . ARG A 1 92 ? -18.848 1.795 21.430 1.00 75.94 92 ARG A CA 1
ATOM 700 C C . ARG A 1 92 ? -18.483 2.727 20.280 1.00 75.94 92 ARG A C 1
ATOM 702 O O . ARG A 1 92 ? -18.125 2.254 19.203 1.00 75.94 92 ARG A O 1
ATOM 709 N N . THR A 1 93 ? -18.556 4.046 20.480 1.00 80.25 93 THR A N 1
ATOM 710 C CA . THR A 1 93 ? -18.163 4.995 19.425 1.00 80.25 93 THR A CA 1
ATOM 711 C C . THR A 1 93 ? -16.680 4.886 19.083 1.00 80.25 93 THR A C 1
ATOM 713 O O . THR A 1 93 ? -16.327 4.926 17.906 1.00 80.25 93 THR A O 1
ATOM 716 N N . VAL A 1 94 ? -15.822 4.703 20.092 1.00 81.50 94 VAL A N 1
ATOM 717 C CA . VAL A 1 94 ? -14.382 4.511 19.896 1.00 81.50 94 VAL A CA 1
ATOM 718 C C . VAL A 1 94 ? -14.124 3.198 19.165 1.00 81.50 94 VAL A C 1
ATOM 720 O O . VAL A 1 94 ? -13.432 3.212 18.156 1.00 81.50 94 VAL A O 1
ATOM 723 N N . TYR A 1 95 ? -14.754 2.100 19.588 1.00 81.00 95 TYR A N 1
ATOM 724 C CA . TYR A 1 95 ? -14.611 0.788 18.958 1.00 81.00 95 TYR A CA 1
ATOM 725 C C . TYR A 1 95 ? -15.034 0.787 17.480 1.00 81.00 95 TYR A C 1
ATOM 727 O O . TYR A 1 95 ? -14.333 0.264 16.613 1.00 81.00 95 TYR A O 1
ATOM 735 N N . ARG A 1 96 ? -16.157 1.436 17.149 1.00 82.94 96 ARG A N 1
ATOM 736 C CA . ARG A 1 96 ? -16.589 1.581 15.750 1.00 82.94 96 ARG A CA 1
ATOM 737 C C . ARG A 1 96 ? -15.592 2.390 14.927 1.00 82.94 96 ARG A C 1
ATOM 739 O O . ARG A 1 96 ? -15.278 1.993 13.810 1.00 82.94 96 ARG A O 1
ATOM 746 N N . LYS A 1 97 ? -15.063 3.482 15.487 1.00 83.38 97 LYS A N 1
ATOM 747 C CA . LYS A 1 97 ? -14.016 4.277 14.831 1.00 83.38 97 LYS A CA 1
ATOM 748 C C . LYS A 1 97 ? -12.744 3.463 14.607 1.00 83.38 97 LYS A C 1
ATOM 750 O O . LYS A 1 97 ? -12.178 3.535 13.521 1.00 83.38 97 LYS A O 1
ATOM 755 N N . THR A 1 98 ? -12.323 2.6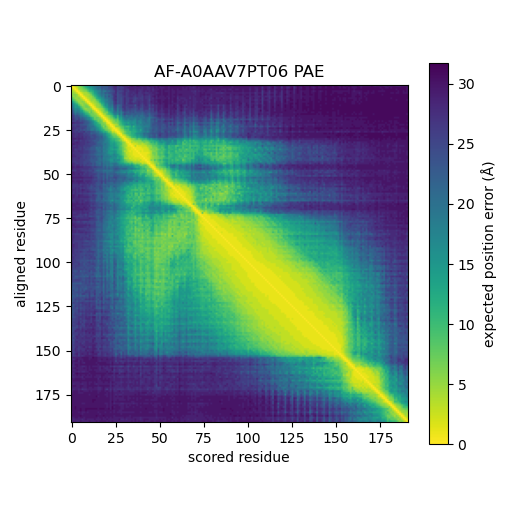60 15.584 1.00 84.19 98 THR A N 1
ATOM 756 C CA . THR A 1 98 ? -11.151 1.792 15.423 1.00 84.19 98 THR A CA 1
ATOM 757 C C . THR A 1 98 ? -11.384 0.736 14.349 1.00 84.19 98 THR A C 1
ATOM 759 O O . THR A 1 98 ? -10.513 0.540 13.516 1.00 84.19 98 THR A O 1
ATOM 762 N N . LEU A 1 99 ? -12.579 0.138 14.268 1.00 83.94 99 LEU A N 1
ATOM 763 C CA . LEU A 1 99 ? -12.906 -0.811 13.196 1.00 83.94 99 LEU A CA 1
ATOM 764 C C . LEU A 1 99 ? -12.873 -0.164 11.806 1.00 83.94 99 LEU A C 1
ATOM 766 O O . LEU A 1 99 ? -12.342 -0.755 10.865 1.00 83.94 99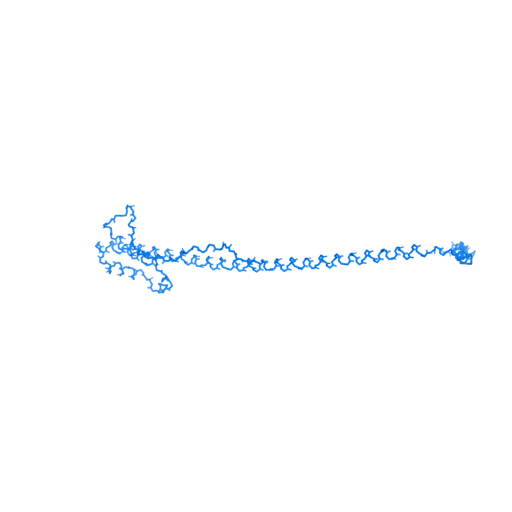 LEU A O 1
ATOM 770 N N . THR A 1 100 ? -13.420 1.048 11.661 1.00 88.88 100 THR A N 1
ATOM 771 C CA . THR A 1 100 ? -13.360 1.771 10.382 1.00 88.88 100 THR A CA 1
ATOM 772 C C . THR A 1 100 ? -11.925 2.127 10.008 1.00 88.88 100 THR A C 1
ATOM 774 O O . THR A 1 100 ? -11.536 1.939 8.859 1.00 88.88 100 THR A O 1
ATOM 777 N N . GLN A 1 101 ? -11.120 2.561 10.982 1.00 90.75 101 GLN A N 1
ATOM 778 C CA . GLN A 1 101 ? -9.708 2.875 10.771 1.00 90.75 101 GLN A CA 1
ATOM 779 C C . GLN A 1 101 ? -8.899 1.628 10.403 1.00 90.75 101 GLN A C 1
ATOM 781 O O . GLN A 1 101 ? -8.106 1.674 9.470 1.00 90.75 101 GLN A O 1
ATOM 786 N N . ASP A 1 102 ? -9.137 0.491 11.055 1.00 88.69 102 ASP A N 1
ATOM 787 C CA . ASP A 1 102 ? -8.481 -0.774 10.716 1.00 88.69 102 ASP A CA 1
ATOM 788 C C . ASP A 1 102 ? -8.834 -1.233 9.296 1.00 88.69 102 ASP A C 1
ATOM 790 O O . ASP A 1 102 ? -7.977 -1.743 8.570 1.00 88.69 102 ASP A O 1
ATOM 794 N N . ALA A 1 103 ? -10.082 -1.032 8.864 1.00 91.75 103 ALA A N 1
ATOM 795 C CA . ALA A 1 103 ? -10.494 -1.320 7.494 1.00 91.75 103 ALA A CA 1
ATOM 796 C C . ALA A 1 103 ? -9.802 -0.396 6.473 1.00 91.75 103 ALA A C 1
ATOM 798 O O . ALA A 1 103 ? -9.384 -0.865 5.414 1.00 91.75 103 ALA A O 1
ATOM 799 N N . GLU A 1 104 ? -9.647 0.893 6.783 1.00 95.44 104 GLU A N 1
ATOM 800 C CA . GLU A 1 104 ? -8.894 1.847 5.955 1.00 95.44 104 GLU A CA 1
ATOM 801 C C . GLU A 1 104 ? -7.407 1.492 5.884 1.00 95.44 104 GLU A C 1
ATOM 803 O O . GLU A 1 104 ? -6.834 1.471 4.797 1.00 95.44 104 GLU A O 1
ATOM 808 N N . ILE A 1 105 ? -6.798 1.131 7.016 1.00 93.69 105 ILE A N 1
ATOM 809 C CA . ILE A 1 105 ? -5.407 0.673 7.078 1.00 93.69 105 ILE A CA 1
ATOM 810 C C . ILE A 1 105 ? -5.214 -0.547 6.172 1.00 93.69 105 ILE A C 1
ATOM 812 O O . ILE A 1 105 ? -4.261 -0.576 5.397 1.00 93.69 105 ILE A O 1
ATOM 816 N N . ARG A 1 106 ? -6.122 -1.532 6.212 1.00 95.31 106 ARG A N 1
ATOM 817 C CA . ARG A 1 106 ? -6.055 -2.706 5.322 1.00 95.31 106 ARG A CA 1
ATOM 818 C C . ARG A 1 106 ? -6.129 -2.316 3.846 1.00 95.31 106 ARG A C 1
ATOM 820 O O . ARG A 1 106 ? -5.300 -2.777 3.071 1.00 95.31 106 ARG A O 1
ATOM 827 N N . LYS A 1 107 ? -7.046 -1.418 3.470 1.00 97.19 107 LYS A N 1
ATOM 828 C CA . LYS A 1 107 ? -7.142 -0.914 2.087 1.00 97.19 107 LYS A CA 1
ATOM 829 C C . LYS A 1 107 ? -5.851 -0.236 1.631 1.00 97.19 107 LYS A C 1
ATOM 831 O O . LYS A 1 107 ? -5.368 -0.522 0.541 1.00 97.19 107 LYS A O 1
ATOM 836 N N . LEU A 1 108 ? -5.269 0.621 2.469 1.00 97.50 108 LEU A N 1
ATOM 837 C CA . LEU A 1 108 ? -4.003 1.289 2.156 1.00 97.50 108 LEU A CA 1
ATOM 838 C C . LEU A 1 108 ? -2.852 0.287 2.005 1.00 97.50 108 LEU A C 1
ATOM 840 O O . LEU A 1 108 ? -2.010 0.449 1.126 1.00 97.50 108 LEU A O 1
ATOM 844 N N . TRP A 1 109 ? -2.820 -0.767 2.822 1.00 97.88 109 TRP A N 1
ATOM 845 C CA . TRP A 1 109 ? -1.847 -1.850 2.666 1.00 97.88 109 TRP A CA 1
ATOM 846 C C . TRP A 1 109 ? -1.992 -2.580 1.327 1.00 97.88 109 TRP A C 1
ATOM 848 O O . TRP A 1 109 ? -0.981 -2.821 0.663 1.00 97.88 109 TRP A O 1
ATOM 858 N N . ASP A 1 110 ? -3.222 -2.875 0.905 1.00 97.69 110 ASP A N 1
ATOM 859 C CA . ASP A 1 110 ? -3.493 -3.498 -0.394 1.00 97.69 110 ASP A CA 1
ATOM 860 C C . ASP A 1 110 ? -3.067 -2.583 -1.559 1.00 97.69 110 ASP A C 1
ATOM 862 O O . ASP A 1 110 ? -2.440 -3.037 -2.521 1.00 97.69 110 ASP A O 1
ATOM 866 N N . GLU A 1 111 ? -3.329 -1.276 -1.459 1.00 97.94 111 GLU A N 1
ATOM 867 C CA . GLU A 1 111 ? -2.887 -0.282 -2.447 1.00 97.94 111 GLU A CA 1
ATOM 868 C C . GLU A 1 111 ? -1.358 -0.188 -2.532 1.00 97.94 111 GLU A C 1
ATOM 870 O O . GLU A 1 111 ? -0.794 -0.175 -3.630 1.00 97.94 111 GLU A O 1
ATOM 875 N N . VAL A 1 112 ? -0.667 -0.174 -1.388 1.00 98.06 1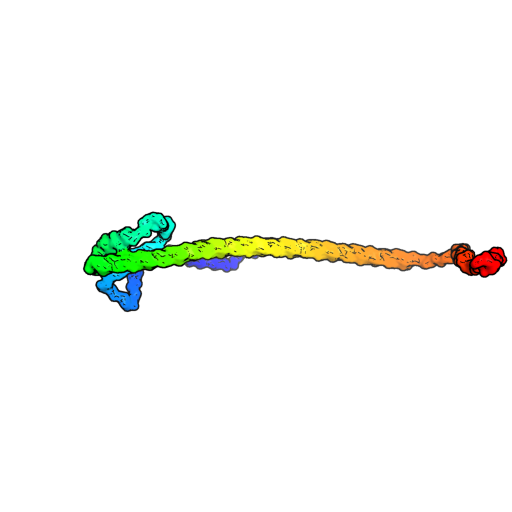12 VAL A N 1
ATOM 876 C CA . VAL A 1 112 ? 0.802 -0.180 -1.338 1.00 98.06 112 VAL A CA 1
ATOM 877 C C . VAL A 1 112 ? 1.358 -1.445 -1.992 1.00 98.06 112 VAL A C 1
ATOM 879 O O . VAL A 1 112 ? 2.295 -1.352 -2.789 1.00 98.06 112 VAL A O 1
ATOM 882 N N . ALA A 1 113 ? 0.769 -2.612 -1.723 1.00 97.69 113 ALA A N 1
ATOM 883 C CA . ALA A 1 113 ? 1.178 -3.865 -2.352 1.00 97.69 113 ALA A CA 1
ATOM 884 C C . ALA A 1 113 ? 0.990 -3.828 -3.881 1.00 97.69 113 ALA A C 1
ATOM 886 O O . ALA A 1 113 ? 1.891 -4.213 -4.633 1.00 97.69 113 ALA A O 1
ATOM 887 N N . ALA A 1 114 ? -0.138 -3.296 -4.362 1.00 97.88 114 ALA A N 1
ATOM 888 C CA . ALA A 1 114 ? -0.400 -3.136 -5.792 1.00 97.88 114 ALA A CA 1
ATOM 889 C C . ALA A 1 114 ? 0.592 -2.168 -6.466 1.00 97.88 114 ALA A C 1
ATOM 891 O O . ALA A 1 114 ? 1.104 -2.444 -7.557 1.00 97.88 114 ALA A O 1
ATOM 892 N N . LEU A 1 115 ? 0.911 -1.046 -5.812 1.00 98.19 115 LEU A N 1
ATOM 893 C CA . LEU A 1 115 ? 1.900 -0.082 -6.297 1.00 98.19 115 LEU A CA 1
ATOM 894 C C . LEU A 1 115 ? 3.307 -0.684 -6.368 1.00 98.19 115 LEU A C 1
ATOM 896 O O . LEU A 1 115 ? 4.011 -0.470 -7.358 1.00 98.19 115 LEU A O 1
ATOM 900 N N . GLN A 1 116 ? 3.706 -1.471 -5.369 1.00 98.19 116 GLN A N 1
ATOM 901 C CA . GLN A 1 116 ? 4.987 -2.179 -5.374 1.00 98.19 116 GLN A CA 1
ATOM 902 C C . GLN A 1 116 ? 5.076 -3.187 -6.526 1.00 98.19 116 GLN A C 1
ATOM 904 O O . GLN A 1 116 ? 6.086 -3.220 -7.233 1.00 98.19 116 GLN A O 1
ATOM 909 N N . ALA A 1 117 ? 4.009 -3.952 -6.780 1.00 97.81 117 ALA A N 1
ATOM 910 C CA . ALA A 1 117 ? 3.950 -4.871 -7.917 1.00 97.81 117 ALA A CA 1
ATOM 911 C C . ALA A 1 117 ? 4.093 -4.129 -9.258 1.00 97.81 117 ALA A C 1
ATOM 913 O O . ALA A 1 117 ? 4.876 -4.530 -10.122 1.00 97.81 117 ALA A O 1
ATOM 914 N N . ARG A 1 118 ? 3.405 -2.991 -9.419 1.00 97.88 118 ARG A N 1
ATOM 915 C CA . ARG A 1 118 ? 3.528 -2.147 -10.618 1.00 97.88 118 ARG A CA 1
ATOM 916 C C . ARG A 1 118 ? 4.937 -1.579 -10.786 1.00 97.88 118 ARG A C 1
ATOM 918 O O . ARG A 1 118 ? 5.448 -1.545 -11.903 1.00 97.88 118 ARG A O 1
ATOM 925 N N . GLN A 1 119 ? 5.570 -1.144 -9.698 1.00 98.12 119 GLN A N 1
ATOM 926 C CA . GLN A 1 119 ? 6.943 -0.645 -9.726 1.00 98.12 119 GLN A CA 1
ATOM 927 C C . GLN A 1 119 ? 7.922 -1.729 -10.192 1.00 98.12 119 GLN A C 1
ATOM 929 O O . GLN A 1 119 ? 8.821 -1.434 -10.979 1.00 98.12 119 GLN A O 1
ATOM 934 N N . LEU A 1 120 ? 7.745 -2.970 -9.733 1.00 98.19 120 LEU A N 1
ATOM 935 C CA . LEU A 1 120 ? 8.569 -4.103 -10.147 1.00 98.19 120 LEU A CA 1
ATOM 936 C C . LEU A 1 120 ? 8.434 -4.365 -11.653 1.00 98.19 120 LEU A C 1
ATOM 938 O O . LEU A 1 120 ? 9.443 -4.381 -12.353 1.00 98.19 120 LEU A O 1
ATOM 942 N N . LEU A 1 121 ? 7.205 -4.423 -12.175 1.00 98.12 121 LEU A N 1
ATOM 943 C CA . LEU A 1 121 ? 6.959 -4.583 -13.616 1.00 98.12 121 LEU A CA 1
ATOM 944 C C . LEU A 1 121 ? 7.566 -3.445 -14.450 1.00 98.12 121 LEU A C 1
ATOM 946 O O . LEU A 1 121 ? 8.114 -3.669 -15.532 1.00 98.12 121 LEU A O 1
ATOM 950 N N . MET A 1 122 ? 7.487 -2.204 -13.960 1.00 98.12 122 MET A N 1
ATOM 951 C CA . MET A 1 122 ? 8.110 -1.063 -14.636 1.00 98.12 122 MET A CA 1
ATOM 952 C C . MET A 1 122 ? 9.636 -1.187 -14.672 1.00 98.12 122 MET A C 1
ATOM 954 O O . MET A 1 122 ? 10.226 -0.894 -15.710 1.00 98.12 122 MET A O 1
ATOM 958 N N . LYS A 1 123 ? 10.272 -1.644 -13.586 1.00 98.25 123 LYS A N 1
ATOM 959 C CA . LYS A 1 123 ? 11.723 -1.893 -13.558 1.00 98.25 123 LYS A CA 1
ATOM 960 C C . LYS A 1 123 ? 12.124 -2.950 -14.582 1.00 98.25 123 LYS A C 1
ATOM 962 O O . LYS A 1 123 ? 12.989 -2.672 -15.405 1.00 98.25 123 LYS A O 1
ATOM 967 N N . GLU A 1 124 ? 11.433 -4.087 -14.616 1.00 98.06 124 GLU A N 1
ATOM 968 C CA . GLU A 1 124 ? 11.686 -5.150 -15.602 1.00 98.06 124 GLU A CA 1
ATOM 969 C C . GLU A 1 124 ? 11.513 -4.650 -17.045 1.00 98.06 124 GLU A C 1
ATOM 971 O O . GLU A 1 124 ? 12.311 -4.954 -17.933 1.00 98.06 124 GLU A O 1
ATOM 976 N N . THR A 1 125 ? 10.492 -3.821 -17.288 1.00 98.25 125 THR A N 1
ATOM 977 C CA . THR A 1 125 ? 10.246 -3.228 -18.610 1.00 98.25 125 THR A CA 1
ATOM 978 C C . THR A 1 125 ? 11.375 -2.280 -19.019 1.00 98.25 125 THR A C 1
ATOM 980 O O . THR A 1 125 ? 11.803 -2.297 -20.176 1.00 98.25 125 THR A O 1
ATOM 983 N N . ILE A 1 126 ? 11.873 -1.464 -18.084 1.00 98.12 126 ILE A N 1
ATOM 984 C CA . ILE A 1 126 ? 13.003 -0.557 -18.315 1.00 98.12 126 ILE A CA 1
ATOM 985 C C . ILE A 1 126 ? 14.275 -1.362 -18.589 1.00 98.12 126 ILE A C 1
ATOM 987 O O . ILE A 1 126 ? 14.947 -1.097 -19.580 1.00 98.12 126 ILE A O 1
ATOM 991 N N . GLU A 1 127 ? 14.578 -2.380 -17.787 1.00 98.25 127 GLU A N 1
ATOM 992 C CA . GLU A 1 127 ? 15.743 -3.253 -17.987 1.00 98.25 127 GLU A CA 1
ATOM 993 C C . GLU A 1 127 ? 15.688 -3.967 -19.350 1.00 98.25 127 GLU A C 1
ATOM 995 O O . GLU A 1 127 ? 16.669 -3.999 -20.099 1.00 98.25 127 GLU A O 1
ATOM 1000 N N . SER A 1 128 ? 14.511 -4.458 -19.749 1.00 97.81 128 SER A N 1
ATOM 1001 C CA . SER A 1 128 ? 14.289 -5.024 -21.084 1.00 97.81 128 SER A CA 1
ATOM 1002 C C . SER A 1 128 ? 14.448 -3.988 -22.208 1.00 97.81 128 SER A C 1
ATOM 1004 O O . SER A 1 128 ? 14.913 -4.302 -23.306 1.00 97.81 128 SER A O 1
ATOM 1006 N N . ALA A 1 129 ? 14.055 -2.734 -21.984 1.00 97.75 129 ALA A N 1
ATOM 1007 C CA . ALA A 1 129 ? 14.248 -1.664 -22.960 1.00 97.75 129 ALA A CA 1
ATOM 1008 C C . ALA A 1 129 ? 15.730 -1.285 -23.105 1.00 97.75 129 ALA A C 1
ATOM 1010 O O . ALA A 1 129 ? 16.204 -1.164 -24.234 1.00 97.75 129 ALA A O 1
ATOM 1011 N N . VAL A 1 130 ? 16.459 -1.169 -21.992 1.00 98.25 130 VAL A N 1
ATOM 1012 C CA . VAL A 1 130 ? 17.901 -0.874 -21.970 1.00 98.25 130 VAL A CA 1
ATOM 1013 C C . VAL A 1 130 ? 18.675 -1.969 -22.698 1.00 98.25 130 VAL A C 1
ATOM 1015 O O . VAL A 1 130 ? 19.371 -1.680 -23.664 1.00 98.25 130 VAL A O 1
ATOM 1018 N N . THR A 1 131 ? 18.452 -3.238 -22.350 1.00 98.00 131 THR A N 1
ATOM 1019 C CA . THR A 1 131 ? 19.128 -4.367 -23.015 1.00 98.00 131 THR A CA 1
ATOM 1020 C C . THR A 1 131 ? 18.853 -4.424 -24.520 1.00 98.00 131 THR A C 1
ATOM 1022 O O . THR A 1 131 ? 19.754 -4.719 -25.309 1.00 98.00 131 THR A O 1
ATOM 1025 N N . ARG A 1 132 ? 17.625 -4.112 -24.959 1.00 97.75 132 ARG A N 1
ATOM 1026 C CA . ARG A 1 132 ? 17.306 -3.988 -26.392 1.00 97.75 132 ARG A CA 1
ATOM 1027 C C . ARG A 1 132 ? 18.012 -2.798 -27.042 1.00 97.75 132 ARG A C 1
ATOM 1029 O O . ARG A 1 132 ? 18.464 -2.936 -28.178 1.00 97.75 132 ARG A O 1
ATOM 1036 N N . SER A 1 133 ? 18.112 -1.663 -26.351 1.00 98.00 133 SER A N 1
ATOM 1037 C CA . SER A 1 133 ? 18.848 -0.486 -26.826 1.00 98.00 133 SER A CA 1
ATOM 1038 C C . SER A 1 133 ? 20.323 -0.816 -27.039 1.00 98.00 133 SER A C 1
ATOM 1040 O O . SER A 1 133 ? 20.823 -0.641 -28.148 1.00 98.00 133 SER A O 1
ATOM 1042 N N . ASP A 1 134 ? 20.976 -1.424 -26.048 1.00 98.19 134 ASP A N 1
ATOM 1043 C CA . ASP A 1 134 ? 22.390 -1.813 -26.112 1.00 98.19 134 ASP A CA 1
ATOM 1044 C C . ASP A 1 134 ? 22.665 -2.764 -27.287 1.00 98.19 134 ASP A C 1
ATOM 1046 O O . ASP A 1 134 ? 23.636 -2.613 -28.034 1.00 98.19 134 ASP A O 1
ATOM 1050 N N . GLN A 1 135 ? 21.771 -3.734 -27.516 1.00 98.19 135 GLN A N 1
ATOM 1051 C CA . GLN A 1 135 ? 21.869 -4.637 -28.665 1.00 98.19 135 GLN A CA 1
ATOM 1052 C C . GLN A 1 135 ? 21.748 -3.897 -30.002 1.00 98.19 135 GLN A C 1
ATOM 1054 O O . GLN A 1 135 ? 22.450 -4.233 -30.963 1.00 98.19 135 GLN A O 1
ATOM 1059 N N . MET A 1 136 ? 20.855 -2.912 -30.093 1.00 97.69 136 MET A N 1
ATOM 1060 C CA . MET A 1 136 ? 20.690 -2.103 -31.300 1.00 97.69 136 MET A CA 1
ATOM 1061 C C . MET A 1 136 ? 21.895 -1.189 -31.529 1.00 97.69 136 MET A C 1
ATOM 1063 O O . MET A 1 136 ? 22.393 -1.126 -32.654 1.00 97.69 136 MET A O 1
ATOM 1067 N N . GLU A 1 137 ? 22.429 -0.562 -30.484 1.00 98.19 137 GLU A N 1
ATOM 1068 C CA . GLU A 1 137 ? 23.653 0.241 -30.550 1.00 98.19 137 GLU A CA 1
ATOM 1069 C C . GLU A 1 137 ? 24.857 -0.593 -31.001 1.00 98.19 137 GLU A C 1
ATOM 1071 O O . GLU A 1 137 ? 25.594 -0.188 -31.910 1.00 98.19 137 GLU A O 1
ATOM 1076 N N . ALA A 1 138 ? 25.016 -1.806 -30.464 1.00 97.81 138 ALA A N 1
ATOM 1077 C CA . ALA A 1 138 ? 26.058 -2.738 -30.886 1.00 97.81 138 ALA A CA 1
ATOM 1078 C C . ALA A 1 138 ? 25.930 -3.108 -32.376 1.00 97.81 138 ALA A C 1
ATOM 1080 O O . ALA A 1 138 ? 26.925 -3.123 -33.111 1.00 97.81 138 ALA A O 1
ATOM 1081 N N . ARG A 1 139 ? 24.704 -3.356 -32.864 1.00 98.00 139 ARG A N 1
ATOM 1082 C CA . ARG A 1 139 ? 24.437 -3.641 -34.287 1.00 98.00 139 ARG A CA 1
ATOM 1083 C C . ARG A 1 139 ? 24.738 -2.440 -35.182 1.00 98.00 139 ARG A C 1
ATOM 1085 O O . ARG A 1 139 ? 25.401 -2.609 -36.208 1.00 98.00 139 ARG A O 1
ATOM 1092 N N . CYS A 1 140 ? 24.296 -1.243 -34.803 1.00 97.50 140 CYS A N 1
ATOM 1093 C CA . CYS A 1 140 ? 24.571 -0.003 -35.531 1.00 97.50 140 CYS A CA 1
ATOM 1094 C C . CYS A 1 140 ? 26.077 0.271 -35.616 1.00 97.50 140 CYS A C 1
ATOM 1096 O O . CYS A 1 140 ? 26.590 0.559 -36.699 1.00 97.50 140 CYS A O 1
ATOM 1098 N N . THR A 1 141 ? 26.801 0.085 -34.512 1.00 97.88 141 THR A N 1
ATOM 1099 C CA . THR A 1 141 ? 28.262 0.227 -34.458 1.00 97.88 141 THR A CA 1
ATOM 1100 C C . THR A 1 141 ? 28.949 -0.780 -35.380 1.00 97.88 141 THR A C 1
ATOM 1102 O O . THR A 1 141 ? 29.798 -0.408 -36.193 1.00 97.88 141 THR A O 1
ATOM 1105 N N . ALA A 1 142 ? 28.534 -2.051 -35.346 1.00 97.62 142 ALA A N 1
ATOM 1106 C CA . ALA A 1 142 ? 29.072 -3.078 -36.236 1.00 97.62 142 ALA A CA 1
ATOM 1107 C C . ALA A 1 142 ? 28.826 -2.756 -37.723 1.00 97.62 142 ALA A C 1
ATOM 1109 O O . ALA A 1 142 ? 29.717 -2.953 -38.556 1.00 97.62 142 ALA A O 1
ATOM 1110 N N . LEU A 1 143 ? 27.643 -2.239 -38.073 1.00 97.69 143 LEU A N 1
ATOM 1111 C CA . LEU A 1 143 ? 27.331 -1.794 -39.433 1.00 97.69 143 LEU A CA 1
ATOM 1112 C C . LEU A 1 143 ? 28.180 -0.589 -39.847 1.00 97.69 143 LEU A C 1
ATOM 1114 O O . LEU A 1 143 ? 28.748 -0.607 -40.939 1.00 97.69 143 LEU A O 1
ATOM 1118 N N . ALA A 1 144 ? 28.331 0.414 -38.980 1.00 97.38 144 ALA A N 1
ATOM 1119 C CA . ALA A 1 144 ? 29.166 1.583 -39.241 1.00 97.38 144 ALA A CA 1
ATOM 1120 C C . ALA A 1 144 ? 30.622 1.182 -39.532 1.00 97.38 144 ALA A C 1
ATOM 1122 O O . ALA A 1 144 ? 31.200 1.619 -40.531 1.00 97.38 144 ALA A O 1
ATOM 1123 N N . VAL A 1 145 ? 31.185 0.264 -38.737 1.00 97.56 145 VAL A N 1
ATOM 1124 C CA . VAL A 1 145 ? 32.532 -0.290 -38.955 1.00 97.56 145 VAL A CA 1
ATOM 1125 C C . VAL A 1 145 ? 32.624 -1.034 -40.292 1.00 97.56 145 VAL A C 1
ATOM 1127 O O . VAL A 1 145 ? 33.587 -0.840 -41.039 1.00 97.56 145 VAL A O 1
ATOM 1130 N N . ARG A 1 146 ? 31.628 -1.861 -40.646 1.00 96.44 146 ARG A N 1
ATOM 1131 C CA . ARG A 1 146 ? 31.602 -2.564 -41.945 1.00 96.44 146 ARG A CA 1
ATOM 1132 C C . ARG A 1 146 ? 31.556 -1.590 -43.119 1.00 96.44 146 ARG A C 1
ATOM 1134 O O . ARG A 1 146 ? 32.314 -1.770 -44.070 1.00 96.44 146 ARG A O 1
ATOM 1141 N N . VAL A 1 147 ? 30.721 -0.555 -43.042 1.00 96.06 147 VAL A N 1
ATOM 1142 C CA . VAL A 1 147 ? 30.614 0.482 -44.079 1.00 96.06 147 VAL A CA 1
ATOM 1143 C C . VAL A 1 147 ? 31.926 1.252 -44.208 1.00 96.06 147 VAL A C 1
ATOM 1145 O O . VAL A 1 147 ? 32.406 1.445 -45.324 1.00 96.06 147 VAL A O 1
ATOM 1148 N N . ALA A 1 148 ? 32.552 1.638 -43.094 1.00 94.44 148 ALA A N 1
ATOM 1149 C CA . ALA A 1 148 ? 33.855 2.301 -43.104 1.00 94.44 148 ALA A CA 1
ATOM 1150 C C . ALA A 1 148 ? 34.935 1.420 -43.757 1.00 94.44 148 ALA A C 1
ATOM 1152 O O . ALA A 1 148 ? 35.671 1.883 -44.628 1.00 94.44 148 ALA A O 1
ATOM 1153 N N . LYS A 1 149 ? 34.975 0.125 -43.416 1.00 94.69 149 LYS A N 1
ATOM 1154 C CA . LYS A 1 149 ? 35.898 -0.856 -44.011 1.00 94.69 149 LYS A CA 1
ATOM 1155 C C . LYS A 1 149 ? 35.626 -1.101 -45.498 1.00 94.69 149 LYS A C 1
ATOM 1157 O O . LYS A 1 149 ? 36.556 -1.314 -46.272 1.00 94.69 149 LYS A O 1
ATOM 1162 N N . GLN A 1 150 ? 34.366 -1.088 -45.924 1.00 93.19 150 GLN A N 1
ATOM 1163 C CA . GLN A 1 150 ? 34.007 -1.206 -47.337 1.00 93.19 150 GLN A CA 1
ATOM 1164 C C . GLN A 1 150 ? 34.428 0.043 -48.115 1.00 93.19 150 GLN A C 1
ATOM 1166 O O . GLN A 1 150 ? 35.009 -0.089 -49.191 1.00 93.19 150 GLN A O 1
ATOM 1171 N N . LYS A 1 151 ? 34.196 1.239 -47.559 1.00 90.50 151 LYS A N 1
ATOM 1172 C CA . LYS A 1 151 ? 34.650 2.505 -48.145 1.00 90.50 151 LYS A CA 1
ATOM 1173 C C . LYS A 1 151 ? 36.171 2.570 -48.260 1.00 90.50 151 LYS A C 1
ATOM 1175 O O . LYS A 1 151 ? 36.657 2.968 -49.306 1.00 90.50 151 LYS A O 1
ATOM 1180 N N . SER A 1 152 ? 36.924 2.129 -47.248 1.00 88.56 152 SER A N 1
ATOM 1181 C CA . SER A 1 152 ? 38.394 2.121 -47.321 1.00 88.56 152 SER A CA 1
ATOM 1182 C C . SER A 1 152 ? 38.944 1.111 -48.334 1.00 88.56 152 SER A C 1
ATOM 1184 O O . SER A 1 152 ? 39.990 1.344 -48.934 1.00 88.56 152 SER A O 1
ATOM 1186 N N . ARG A 1 153 ? 38.234 -0.002 -48.568 1.00 88.88 153 ARG A N 1
ATOM 1187 C CA . ARG A 1 153 ? 38.576 -0.991 -49.607 1.00 88.88 153 ARG A CA 1
ATOM 1188 C C . ARG A 1 153 ? 38.194 -0.550 -51.016 1.00 88.88 153 ARG A C 1
ATOM 1190 O O . ARG A 1 153 ? 38.810 -1.002 -51.981 1.00 88.88 153 ARG A O 1
ATOM 1197 N N . GLN A 1 154 ? 37.186 0.307 -51.159 1.00 85.19 154 GLN A N 1
ATOM 1198 C CA . GLN A 1 154 ? 36.899 0.956 -52.429 1.00 85.19 154 GLN A CA 1
ATOM 1199 C C . GLN A 1 154 ? 38.025 1.952 -52.714 1.00 85.19 154 GLN A C 1
ATOM 1201 O O . GLN A 1 154 ? 38.016 3.077 -52.225 1.00 85.19 154 GLN A O 1
ATOM 1206 N N . LYS A 1 155 ? 39.009 1.537 -53.523 1.00 70.56 155 LYS A N 1
ATOM 1207 C CA . LYS A 1 155 ? 39.975 2.479 -54.101 1.00 70.56 155 LYS A CA 1
ATOM 1208 C C . LYS A 1 155 ? 39.182 3.627 -54.737 1.00 70.56 155 LYS A C 1
ATOM 1210 O O . LYS A 1 155 ? 38.192 3.327 -55.415 1.00 70.56 155 LYS A O 1
ATOM 1215 N N . PRO A 1 156 ? 39.578 4.899 -54.551 1.00 68.44 156 PRO A N 1
ATOM 1216 C CA . PRO A 1 156 ? 38.931 6.001 -55.244 1.00 68.44 156 PRO A CA 1
ATOM 1217 C C . PRO A 1 156 ? 39.004 5.695 -56.739 1.00 68.44 156 PRO A C 1
ATOM 1219 O O . PRO A 1 156 ? 40.080 5.706 -57.336 1.00 68.44 156 PRO A O 1
ATOM 1222 N N . LYS A 1 157 ? 37.866 5.329 -57.339 1.00 68.19 157 LYS A N 1
ATOM 1223 C CA . LYS A 1 157 ? 37.779 5.185 -58.787 1.00 68.19 157 LYS A CA 1
ATOM 1224 C C . LYS A 1 157 ? 37.976 6.590 -59.323 1.00 68.19 157 LYS A C 1
ATOM 1226 O O . LYS A 1 157 ? 37.080 7.420 -59.184 1.00 68.19 157 LYS A O 1
ATOM 1231 N N . MET A 1 158 ? 39.161 6.870 -59.864 1.00 70.00 158 MET A N 1
ATOM 1232 C CA . MET A 1 158 ? 39.368 8.125 -60.566 1.00 70.00 158 MET A CA 1
ATOM 1233 C C . MET A 1 158 ? 38.317 8.193 -61.678 1.00 70.00 158 MET A C 1
ATOM 1235 O O . MET A 1 158 ? 38.199 7.234 -62.450 1.00 70.00 158 MET A O 1
ATOM 1239 N N . PRO A 1 159 ? 37.499 9.256 -61.730 1.00 71.06 159 PRO A N 1
ATOM 1240 C CA . PRO A 1 159 ? 36.539 9.408 -62.807 1.00 71.06 159 PRO A CA 1
ATOM 1241 C C . PRO A 1 159 ? 37.315 9.395 -64.123 1.00 71.06 159 PRO A C 1
ATOM 1243 O O . PRO A 1 159 ? 38.330 10.081 -64.255 1.00 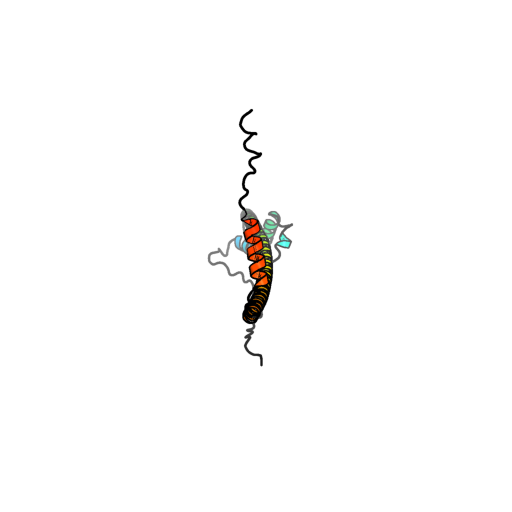71.06 159 PRO A O 1
ATOM 1246 N N . SER A 1 160 ? 36.874 8.582 -65.086 1.00 78.81 160 SER A N 1
ATOM 1247 C CA . SER A 1 160 ? 37.569 8.528 -66.375 1.00 78.81 160 SER A CA 1
ATOM 1248 C C . SER A 1 160 ? 37.567 9.918 -67.016 1.00 78.81 160 SER A C 1
ATOM 1250 O O . SER A 1 160 ? 36.622 10.695 -66.850 1.00 78.81 160 SER A O 1
ATOM 1252 N N . THR A 1 161 ? 38.599 10.236 -67.793 1.00 79.50 161 THR A N 1
ATOM 1253 C CA . THR A 1 161 ? 38.724 11.512 -68.516 1.00 79.50 161 THR A CA 1
ATOM 1254 C C . THR A 1 161 ? 37.482 11.830 -69.354 1.00 79.50 161 THR A C 1
ATOM 1256 O O . THR A 1 161 ? 37.106 12.994 -69.474 1.00 79.50 161 THR A O 1
ATOM 1259 N N . VAL A 1 162 ? 36.799 10.806 -69.879 1.00 79.00 162 VAL A N 1
ATOM 1260 C CA . VAL A 1 162 ? 35.530 10.940 -70.613 1.00 79.00 162 VAL A CA 1
ATOM 1261 C C . VAL A 1 162 ? 34.398 11.424 -69.701 1.00 79.00 162 VAL A C 1
ATOM 1263 O O . VAL A 1 162 ? 33.664 12.338 -70.070 1.00 79.00 162 VAL A O 1
ATOM 1266 N N . GLN A 1 163 ? 34.281 10.881 -68.487 1.00 78.06 163 GLN A N 1
ATOM 1267 C CA . GLN A 1 163 ? 33.268 11.295 -67.508 1.00 78.06 163 GLN A CA 1
ATOM 1268 C C . GLN A 1 163 ? 33.522 12.709 -66.977 1.00 78.06 163 GLN A C 1
ATOM 1270 O O . GLN A 1 163 ? 32.580 13.491 -66.844 1.00 78.06 163 GLN A O 1
ATOM 1275 N N . VAL A 1 164 ? 34.788 13.067 -66.738 1.00 79.50 164 VAL A N 1
ATOM 1276 C CA . VAL A 1 164 ? 35.164 14.436 -66.350 1.00 79.50 164 VAL A CA 1
ATOM 1277 C C . VAL A 1 164 ? 34.830 15.415 -67.477 1.00 79.50 164 VAL A C 1
ATOM 1279 O O . VAL A 1 164 ? 34.184 16.431 -67.227 1.00 79.50 164 VAL A O 1
ATOM 1282 N N . ARG A 1 165 ? 35.174 15.094 -68.734 1.00 80.31 165 ARG A N 1
ATOM 1283 C CA . ARG A 1 165 ? 34.811 15.925 -69.897 1.00 80.31 165 ARG A CA 1
ATOM 1284 C C . ARG A 1 165 ? 33.298 16.066 -70.049 1.00 80.31 165 ARG A C 1
ATOM 1286 O O . ARG A 1 165 ? 32.832 17.179 -70.268 1.00 80.31 165 ARG A O 1
ATOM 1293 N N . ALA A 1 166 ? 32.530 14.990 -69.878 1.00 81.50 166 ALA A N 1
ATOM 1294 C CA . ALA A 1 166 ? 31.069 15.035 -69.943 1.00 81.50 166 ALA A CA 1
ATOM 1295 C C . ALA A 1 166 ? 30.463 15.937 -68.851 1.00 81.50 166 ALA A C 1
ATOM 1297 O O . ALA A 1 166 ? 29.567 16.734 -69.135 1.00 81.50 166 ALA A O 1
ATOM 1298 N N . LEU A 1 167 ? 30.978 15.871 -67.619 1.00 79.56 167 LEU A N 1
ATOM 1299 C CA . LEU A 1 167 ? 30.549 16.738 -66.516 1.00 79.56 167 LEU A CA 1
ATOM 1300 C C . LEU A 1 167 ? 30.903 18.207 -66.765 1.00 79.56 167 LEU A C 1
ATOM 1302 O O . LEU A 1 167 ? 30.035 19.068 -66.622 1.00 79.56 167 LEU A O 1
ATOM 1306 N N . VAL A 1 168 ? 32.127 18.494 -67.217 1.00 81.88 168 VAL A N 1
ATOM 1307 C CA . VAL A 1 168 ? 32.558 19.854 -67.578 1.00 81.88 168 VAL A CA 1
ATOM 1308 C C . VAL A 1 168 ? 31.701 20.411 -68.717 1.00 81.88 168 VAL A C 1
ATOM 1310 O O . VAL A 1 168 ? 31.272 21.563 -68.661 1.00 81.88 168 VAL A O 1
ATOM 1313 N N . HIS A 1 169 ? 31.386 19.601 -69.731 1.00 77.75 169 HIS A N 1
ATOM 1314 C CA . HIS A 1 169 ? 30.536 20.022 -70.845 1.00 77.75 169 HIS A CA 1
ATOM 1315 C C . HIS A 1 169 ? 29.094 20.297 -70.392 1.00 77.75 169 HIS A C 1
ATOM 1317 O O . HIS A 1 169 ? 28.493 21.296 -70.795 1.00 77.75 169 HIS A O 1
ATOM 1323 N N . LYS A 1 170 ? 28.552 19.462 -69.495 1.00 78.69 170 LYS A N 1
ATOM 1324 C CA . LYS A 1 170 ? 27.232 19.662 -68.881 1.00 78.69 170 LYS A CA 1
ATOM 1325 C C . LYS A 1 170 ? 27.195 20.943 -68.043 1.00 78.69 170 LYS A C 1
ATOM 1327 O O . LYS A 1 170 ? 26.234 21.704 -68.140 1.00 78.69 170 LYS A O 1
ATOM 1332 N N . GLN A 1 171 ? 28.245 21.235 -67.280 1.00 75.50 171 GLN A N 1
ATOM 1333 C CA . GLN A 1 171 ? 28.332 22.447 -66.463 1.00 75.50 171 GLN A CA 1
ATOM 1334 C C . GLN A 1 171 ? 28.488 23.714 -67.323 1.00 75.50 171 GLN A C 1
ATOM 1336 O O . GLN A 1 171 ? 27.761 24.682 -67.109 1.00 75.50 171 GLN A O 1
ATOM 1341 N N . LYS A 1 172 ? 29.316 23.675 -68.379 1.00 70.50 172 LYS A N 1
ATOM 1342 C CA . LYS A 1 172 ? 29.432 24.766 -69.367 1.00 70.50 172 LYS A CA 1
ATOM 1343 C C . LYS A 1 172 ? 28.128 25.020 -70.127 1.00 70.50 172 LYS A C 1
ATOM 1345 O O . LYS A 1 172 ? 27.791 26.170 -70.384 1.00 70.50 172 LYS A O 1
ATOM 1350 N N . SER A 1 173 ? 27.351 23.977 -70.439 1.00 67.69 173 SER A N 1
ATOM 1351 C CA . SER A 1 173 ? 26.032 24.148 -71.073 1.00 67.69 173 SER A CA 1
ATOM 1352 C C . SER A 1 173 ? 25.003 24.834 -70.166 1.00 67.69 173 SER A C 1
ATOM 1354 O O . SER A 1 173 ? 24.114 25.514 -70.667 1.00 67.69 173 SER A O 1
ATOM 1356 N N . ARG A 1 174 ? 25.154 24.715 -68.838 1.00 65.69 174 ARG A N 1
ATOM 1357 C CA . ARG A 1 174 ? 24.313 25.404 -67.844 1.00 65.69 174 ARG A CA 1
ATOM 1358 C C . ARG A 1 174 ? 24.762 26.838 -67.551 1.00 65.69 174 ARG A C 1
ATOM 1360 O O . ARG A 1 174 ? 23.953 27.623 -67.078 1.00 65.69 174 ARG A O 1
ATOM 1367 N N . GLN A 1 175 ? 26.020 27.172 -67.837 1.00 60.28 175 GLN A N 1
ATOM 1368 C CA . GLN A 1 175 ? 26.593 28.508 -67.648 1.00 60.28 175 GLN A CA 1
ATOM 1369 C C . GLN A 1 175 ? 26.595 29.371 -68.917 1.00 60.28 175 GLN A C 1
ATOM 1371 O O . GLN A 1 175 ? 27.151 30.467 -68.884 1.00 60.28 175 GLN A O 1
ATOM 1376 N N . LYS A 1 176 ? 25.978 28.938 -70.030 1.00 57.25 176 LYS A N 1
ATOM 1377 C CA . LYS A 1 176 ? 25.758 29.856 -71.157 1.00 57.25 176 LYS A CA 1
ATOM 1378 C C . LYS A 1 176 ? 24.952 31.055 -70.639 1.00 57.25 176 LYS A C 1
ATOM 1380 O O . LYS A 1 176 ? 23.825 30.843 -70.184 1.00 57.25 176 LYS A O 1
ATOM 1385 N N . PRO A 1 177 ? 25.488 32.288 -70.685 1.00 56.75 177 PRO A N 1
ATOM 1386 C CA . PRO A 1 177 ? 24.704 33.457 -70.335 1.00 56.75 177 PRO A CA 1
ATOM 1387 C C . PRO A 1 177 ? 23.486 33.479 -71.257 1.00 56.75 177 PRO A C 1
ATOM 1389 O O . PRO A 1 177 ? 23.618 33.321 -72.474 1.00 56.75 177 PRO A O 1
ATOM 1392 N N . LYS A 1 178 ? 22.291 33.635 -70.678 1.00 60.50 178 LYS A N 1
ATOM 1393 C CA . LYS A 1 178 ? 21.118 34.073 -71.435 1.00 60.50 178 LYS A CA 1
ATOM 1394 C C . LYS A 1 178 ? 21.483 35.442 -71.995 1.00 60.50 178 LYS A C 1
ATOM 1396 O O . LYS A 1 178 ? 21.332 36.442 -71.307 1.00 60.50 178 LYS A O 1
ATOM 1401 N N . ILE A 1 179 ? 22.018 35.474 -73.211 1.00 57.75 179 ILE A N 1
ATOM 1402 C CA . ILE A 1 179 ? 22.064 36.692 -74.006 1.00 57.75 179 ILE A CA 1
ATOM 1403 C C . ILE A 1 179 ? 20.587 37.046 -74.199 1.00 57.75 179 ILE A C 1
ATOM 1405 O O . ILE A 1 179 ? 19.867 36.236 -74.795 1.00 57.75 179 ILE A O 1
ATOM 1409 N N . PRO A 1 180 ? 20.084 38.159 -73.639 1.00 55.28 180 PRO A N 1
ATOM 1410 C CA . PRO A 1 180 ? 18.736 38.592 -73.950 1.00 55.28 180 PRO A CA 1
ATOM 1411 C C . PRO A 1 180 ? 18.694 38.801 -75.460 1.00 55.28 180 PRO A C 1
ATOM 1413 O O . PRO A 1 180 ? 19.428 39.623 -76.006 1.00 55.28 180 PRO A O 1
ATOM 1416 N N . SER A 1 181 ? 17.895 37.992 -76.155 1.00 52.56 181 SER A N 1
ATOM 1417 C CA . SER A 1 181 ? 17.686 38.171 -77.584 1.00 52.56 181 SER A CA 1
ATOM 1418 C C . SER A 1 181 ? 17.214 39.604 -77.804 1.00 52.56 181 SER A C 1
ATOM 1420 O O . SER A 1 181 ? 16.233 40.029 -77.186 1.00 52.56 181 SER A O 1
ATOM 1422 N N . THR A 1 182 ? 17.876 40.318 -78.709 1.00 55.47 182 THR A N 1
ATOM 1423 C CA . THR A 1 182 ? 17.647 41.721 -79.100 1.00 55.47 182 THR A CA 1
ATOM 1424 C C . THR A 1 182 ? 16.207 42.020 -79.564 1.00 55.47 182 THR A C 1
ATOM 1426 O O . THR A 1 182 ? 15.862 43.157 -79.861 1.00 55.47 182 THR A O 1
ATOM 1429 N N . VAL A 1 183 ? 15.332 41.013 -79.583 1.00 55.66 183 VAL A N 1
ATOM 1430 C CA . VAL A 1 183 ? 13.902 41.104 -79.888 1.00 55.66 183 VAL A CA 1
ATOM 1431 C C . VAL A 1 183 ? 13.058 41.562 -78.681 1.00 55.66 183 VAL A C 1
ATOM 1433 O O . VAL A 1 183 ? 11.944 42.031 -78.879 1.00 55.66 183 VAL A O 1
ATOM 1436 N N . GLN A 1 184 ? 13.569 41.535 -77.439 1.00 51.72 184 GLN A N 1
ATOM 1437 C CA . GLN A 1 184 ? 12.796 41.994 -76.263 1.00 51.72 184 GLN A CA 1
ATOM 1438 C C . GLN A 1 184 ? 13.011 43.461 -75.845 1.00 51.72 184 GLN A C 1
ATOM 1440 O O . GLN A 1 184 ? 12.332 43.933 -74.940 1.00 51.72 184 GLN A O 1
ATOM 1445 N N . VAL A 1 185 ? 13.862 44.236 -76.530 1.00 51.34 185 VAL A N 1
ATOM 1446 C CA . VAL A 1 185 ? 14.075 45.663 -76.188 1.00 51.34 185 VAL A CA 1
ATOM 1447 C C . VAL A 1 185 ? 13.047 46.599 -76.858 1.00 51.34 185 VAL A C 1
ATOM 1449 O O . VAL A 1 185 ? 12.933 47.761 -76.487 1.00 51.34 185 VAL A O 1
ATOM 1452 N N . ARG A 1 186 ? 12.211 46.111 -77.790 1.00 53.25 186 ARG A N 1
ATOM 1453 C CA . ARG A 1 186 ? 11.155 46.930 -78.431 1.00 53.25 186 ARG A CA 1
ATOM 1454 C C . ARG A 1 186 ? 9.774 46.879 -77.769 1.00 53.25 186 ARG A C 1
ATOM 1456 O O . ARG A 1 186 ? 8.890 47.603 -78.208 1.00 53.25 186 ARG A O 1
ATOM 1463 N N . ALA A 1 187 ? 9.583 46.091 -76.710 1.00 56.28 187 ALA A N 1
ATOM 1464 C CA . ALA A 1 187 ? 8.295 46.010 -76.009 1.00 56.28 187 ALA A CA 1
ATOM 1465 C C . ALA A 1 187 ? 8.191 46.918 -74.766 1.00 56.28 187 ALA A C 1
ATOM 1467 O O . ALA A 1 187 ? 7.128 46.976 -74.160 1.00 56.28 187 ALA A O 1
ATOM 1468 N N . LEU A 1 188 ? 9.256 47.646 -74.400 1.00 53.91 188 LEU A N 1
ATOM 1469 C CA . LEU A 1 188 ? 9.271 48.549 -73.236 1.00 53.91 188 LEU A CA 1
ATOM 1470 C C . LEU A 1 188 ? 9.366 50.043 -73.596 1.00 53.91 188 LEU A C 1
ATOM 1472 O O . LEU A 1 188 ? 9.610 50.881 -72.736 1.00 53.91 188 LEU A O 1
ATOM 1476 N N . VAL A 1 189 ? 9.148 50.384 -74.869 1.00 55.44 189 VAL A N 1
ATOM 1477 C CA . VAL A 1 189 ? 8.932 51.762 -75.335 1.00 55.44 189 VAL A CA 1
ATOM 1478 C C . VAL A 1 189 ? 7.645 51.763 -76.151 1.00 55.44 189 VAL A C 1
ATOM 1480 O O . VAL A 1 189 ? 7.686 51.756 -77.377 1.00 55.44 189 VAL A O 1
ATOM 1483 N N . ARG A 1 190 ? 6.515 51.639 -75.446 1.00 52.72 190 ARG A N 1
ATOM 1484 C CA . ARG A 1 190 ? 5.123 51.965 -75.829 1.00 52.72 190 ARG A CA 1
ATOM 1485 C C . ARG A 1 190 ? 4.172 51.055 -75.050 1.00 52.72 190 ARG A C 1
ATOM 1487 O O . ARG A 1 190 ? 3.665 50.077 -75.597 1.00 52.72 190 ARG A O 1
ATOM 1494 N N . LYS A 1 191 ? 3.954 51.394 -73.784 1.00 48.06 191 LYS A N 1
ATOM 1495 C CA . LYS A 1 191 ? 2.646 51.500 -73.122 1.00 48.06 191 LYS A CA 1
ATOM 1496 C C . LYS A 1 191 ? 2.860 51.893 -71.671 1.00 48.06 191 LYS A C 1
ATOM 1498 O O . LYS A 1 191 ? 3.747 51.282 -71.041 1.00 48.06 191 LYS A O 1
#

Foldseek 3Di:
DDDDDDDDDDPDDPPPPPPPPPDDPPPPPQDLCVLLVVVLVVVLPDPCLVVCVPDDDLVNLLVSSVVSVRPDDNVRSSVSSVVSVVVVVVSNVVVVVVVVVVVVVVVVVVVVVVVVVVVVVVVVVVVVVVVVVVVVVVVVVVVVVVVVVVVVVPDPPDQPPVRVVVVVVVVVVVPPPPPPPPVPPVVPPDD